Protein AF-A0A077ZR69-F1 (afdb_monomer_lite)

Sequence (258 aa):
MQIFVLSVIPMQIFVLSVNPMQVFVLSVILMQIFVLSVSPMQIFVFSVIPMQRFVLSVIPMQIFVLSVSPMQRLDIVIGALLGADEFGMSTAPLIALGCTMMRKCHLNTCPVGIATQDPVLRAKFEGKPEHVINYMFMLAEDVRVILSKLGLRSLSEAVGRTDLLYARPNFKSKKACLLEFEPILRYVSLQYPDVDIRASVIRQNFDLLKRLDYRVLKDADSLLSAKVDSMHLEYEITNTDRAFGATLSYHISKYAFF

Radius of gyration: 25.53 Å; chains: 1; bounding box: 70×57×59 Å

Structure (mmCIF, N/CA/C/O backbone):
data_AF-A0A077ZR69-F1
#
_entry.id   AF-A0A077ZR69-F1
#
loop_
_atom_site.group_PDB
_atom_site.id
_atom_site.type_symbol
_atom_site.label_atom_id
_atom_site.label_alt_id
_atom_site.label_comp_id
_atom_site.label_asym_id
_atom_site.label_entity_id
_atom_site.label_seq_id
_atom_site.pdbx_PDB_ins_code
_atom_site.Cartn_x
_atom_site.Cartn_y
_atom_site.Cartn_z
_atom_site.occupancy
_atom_site.B_iso_or_equiv
_atom_site.auth_seq_id
_atom_site.auth_comp_id
_atom_site.auth_asym_id
_atom_site.auth_atom_id
_atom_site.pdbx_PDB_model_num
ATOM 1 N N . MET A 1 1 ? 8.351 -7.402 -30.397 1.00 30.66 1 MET A N 1
ATOM 2 C CA . MET A 1 1 ? 8.490 -7.216 -28.938 1.00 30.66 1 MET A CA 1
ATOM 3 C C . MET A 1 1 ? 8.912 -5.779 -28.666 1.00 30.66 1 MET A C 1
ATOM 5 O O . MET A 1 1 ? 10.063 -5.446 -28.908 1.00 30.66 1 MET A O 1
ATOM 9 N N . GLN A 1 2 ? 7.986 -4.901 -28.266 1.00 26.84 2 GLN A N 1
ATOM 10 C CA . GLN A 1 2 ? 8.346 -3.558 -27.789 1.00 26.84 2 GLN A CA 1
ATOM 11 C C . GLN A 1 2 ? 8.495 -3.636 -26.273 1.00 26.84 2 GLN A C 1
ATOM 13 O O . GLN A 1 2 ? 7.503 -3.815 -25.575 1.00 26.84 2 GLN A O 1
ATOM 18 N N . ILE A 1 3 ? 9.736 -3.560 -25.790 1.00 29.78 3 ILE A N 1
ATOM 19 C CA . ILE A 1 3 ? 10.036 -3.590 -24.363 1.00 29.78 3 ILE A CA 1
ATOM 20 C C . ILE A 1 3 ? 10.060 -2.165 -23.806 1.00 29.78 3 ILE A C 1
ATOM 22 O O . ILE A 1 3 ? 10.598 -1.245 -24.430 1.00 29.78 3 ILE A O 1
ATOM 26 N N . PHE A 1 4 ? 9.443 -1.980 -22.641 1.00 31.19 4 PHE A N 1
ATOM 27 C CA . PHE A 1 4 ? 9.330 -0.683 -21.993 1.00 31.19 4 PHE A CA 1
ATOM 28 C C . PHE A 1 4 ? 10.587 -0.333 -21.200 1.00 31.19 4 PHE A C 1
ATOM 30 O O . PHE A 1 4 ? 11.202 -1.164 -20.539 1.00 31.19 4 PHE A O 1
ATOM 37 N N . VAL A 1 5 ? 10.969 0.938 -21.294 1.00 26.09 5 VAL A N 1
ATOM 38 C CA . VAL A 1 5 ? 12.193 1.487 -20.715 1.00 26.09 5 VAL A CA 1
ATOM 39 C C . VAL A 1 5 ? 11.866 2.147 -19.380 1.00 26.09 5 VAL A C 1
ATOM 41 O O . VAL A 1 5 ? 11.221 3.194 -19.354 1.00 26.09 5 VAL A O 1
ATOM 44 N N . LEU A 1 6 ? 12.367 1.577 -18.284 1.00 28.94 6 LEU A N 1
ATOM 45 C CA . LEU A 1 6 ? 12.340 2.217 -16.970 1.00 28.94 6 LEU A CA 1
ATOM 46 C C . LEU A 1 6 ? 13.365 3.369 -16.966 1.00 28.94 6 LEU A C 1
ATOM 48 O O . LEU A 1 6 ? 14.552 3.176 -17.240 1.00 28.94 6 LEU A O 1
ATOM 52 N N . SER A 1 7 ? 12.896 4.598 -16.746 1.00 28.98 7 SER A N 1
ATOM 53 C CA . SER A 1 7 ? 13.681 5.833 -16.853 1.00 28.98 7 SER A CA 1
ATOM 54 C C . SER A 1 7 ? 13.535 6.646 -15.569 1.00 28.98 7 SER A C 1
ATOM 56 O O . SER A 1 7 ? 12.546 7.351 -15.396 1.00 28.98 7 SER A O 1
ATOM 58 N N . VAL A 1 8 ? 14.540 6.591 -14.694 1.00 34.62 8 VAL A N 1
ATOM 59 C CA . VAL A 1 8 ? 14.602 7.414 -13.477 1.00 34.62 8 VAL A CA 1
ATOM 60 C C . VAL A 1 8 ? 15.270 8.758 -13.802 1.00 34.62 8 VAL A C 1
ATOM 62 O O . VAL A 1 8 ? 16.385 8.796 -14.327 1.00 34.62 8 VAL A O 1
ATOM 65 N N . ILE A 1 9 ? 14.589 9.870 -13.510 1.00 31.22 9 ILE A N 1
ATOM 66 C CA . ILE A 1 9 ? 15.121 11.240 -13.636 1.00 31.22 9 ILE A CA 1
ATOM 67 C C . ILE A 1 9 ? 15.987 11.540 -12.395 1.00 31.22 9 ILE A C 1
ATOM 69 O O . ILE A 1 9 ? 15.575 11.207 -11.284 1.00 31.22 9 ILE A O 1
ATOM 73 N N . PRO A 1 10 ? 17.184 12.145 -12.532 1.00 30.89 10 PRO A N 1
ATOM 74 C CA . PRO A 1 10 ? 18.097 12.312 -11.407 1.00 30.89 10 PRO A CA 1
ATOM 75 C C . PRO A 1 10 ? 17.611 13.410 -10.452 1.00 30.89 10 PRO A C 1
ATOM 77 O O . PRO A 1 10 ? 17.647 14.590 -10.794 1.00 30.89 10 PRO A O 1
ATOM 80 N N . MET A 1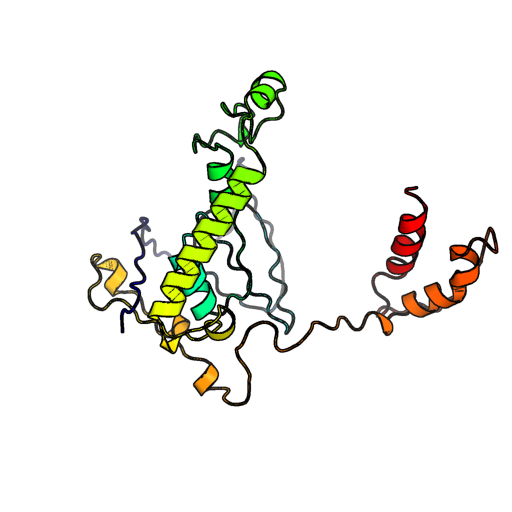 11 ? 17.230 13.030 -9.229 1.00 32.50 11 MET A N 1
ATOM 81 C CA . MET A 1 11 ? 17.202 13.951 -8.091 1.00 32.50 11 MET A CA 1
ATOM 82 C C . MET A 1 11 ? 18.535 13.849 -7.333 1.00 32.50 11 MET A C 1
ATOM 84 O O . MET A 1 11 ? 19.079 12.763 -7.135 1.00 32.50 11 MET A O 1
ATOM 88 N N . GLN A 1 12 ? 19.112 15.001 -6.996 1.00 26.92 12 GLN A N 1
ATOM 89 C CA . GLN A 1 12 ? 20.424 15.135 -6.363 1.00 26.92 12 GLN A CA 1
ATOM 90 C C . GLN A 1 12 ? 20.443 14.472 -4.977 1.00 26.92 12 GLN A C 1
ATOM 92 O O . GLN A 1 12 ? 19.621 14.801 -4.131 1.00 26.92 12 GLN A O 1
ATOM 97 N N . ILE A 1 13 ? 21.421 13.596 -4.723 1.00 27.64 13 ILE A N 1
ATOM 98 C CA . ILE A 1 13 ? 21.762 13.141 -3.369 1.00 27.64 13 ILE A CA 1
ATOM 99 C C . ILE A 1 13 ? 23.278 13.285 -3.186 1.00 27.64 13 ILE A C 1
ATOM 101 O O . ILE A 1 13 ? 24.067 12.813 -4.019 1.00 27.64 13 ILE A O 1
ATOM 105 N N . PHE A 1 14 ? 23.642 14.019 -2.132 1.00 26.23 14 PHE A N 1
ATOM 106 C CA . PHE A 1 14 ? 24.994 14.221 -1.617 1.00 26.23 14 PHE A CA 1
ATOM 107 C C . PHE A 1 14 ? 25.402 13.006 -0.778 1.00 26.23 14 PHE A C 1
ATOM 109 O O . PHE A 1 14 ? 24.620 12.516 0.032 1.00 26.23 14 PHE A O 1
ATOM 116 N N . VAL A 1 15 ? 26.629 12.526 -0.979 1.00 25.02 15 VAL A N 1
ATOM 117 C CA . VAL A 1 15 ? 27.235 11.467 -0.167 1.00 25.02 15 VAL A CA 1
ATOM 118 C C . VAL A 1 15 ? 27.850 12.131 1.060 1.00 25.02 15 VAL A C 1
ATOM 120 O O . VAL A 1 15 ? 28.775 12.927 0.919 1.00 25.02 15 VAL A O 1
ATOM 123 N N . LEU A 1 16 ? 27.344 11.811 2.248 1.00 25.38 16 LEU A N 1
ATOM 124 C CA . LEU A 1 16 ? 28.000 12.133 3.513 1.00 25.38 16 LEU A CA 1
ATOM 125 C C . LEU A 1 16 ? 28.259 10.830 4.268 1.00 25.38 16 LEU A C 1
ATOM 127 O O . LEU A 1 16 ? 27.339 10.104 4.630 1.00 25.38 16 LEU A O 1
ATOM 131 N N . SER A 1 17 ? 29.543 10.550 4.452 1.00 25.17 17 SER A N 1
ATOM 132 C CA . SER A 1 17 ? 30.100 9.512 5.312 1.00 25.17 17 SER A CA 1
ATOM 133 C C . SER A 1 17 ? 30.553 10.193 6.595 1.00 25.17 17 SER A C 1
ATOM 135 O O . SER A 1 17 ? 31.422 11.047 6.466 1.00 25.17 17 SER A O 1
ATOM 137 N N . VAL A 1 18 ? 30.017 9.840 7.776 1.00 29.33 18 VAL A N 1
ATOM 138 C CA . VAL A 1 18 ? 30.779 9.849 9.047 1.00 29.33 18 VAL A CA 1
ATOM 139 C C . VAL A 1 18 ? 30.113 8.964 10.128 1.00 29.33 18 VAL A C 1
ATOM 141 O O . VAL A 1 18 ? 28.895 8.847 10.200 1.00 29.33 18 VAL A O 1
ATOM 144 N N . ASN A 1 19 ? 30.993 8.371 10.939 1.00 26.55 19 ASN A N 1
ATOM 145 C CA . ASN A 1 19 ? 30.926 7.377 12.025 1.00 26.55 19 ASN A CA 1
ATOM 146 C C . ASN A 1 19 ? 30.071 7.698 13.288 1.00 26.55 19 ASN A C 1
ATOM 148 O O . ASN A 1 19 ? 29.538 8.799 13.403 1.00 26.55 19 ASN A O 1
ATOM 152 N N . PRO A 1 20 ? 29.899 6.727 14.226 1.00 27.95 20 PRO A N 1
ATOM 153 C CA . PRO A 1 20 ? 28.691 6.588 15.038 1.00 27.95 20 PRO A CA 1
ATOM 154 C C . PRO A 1 20 ? 28.738 7.278 16.413 1.00 27.95 20 PRO A C 1
ATOM 156 O O . PRO A 1 20 ? 29.798 7.492 16.989 1.00 27.95 20 PRO A O 1
ATOM 159 N N . MET A 1 21 ? 27.528 7.460 16.960 1.00 25.38 21 MET A N 1
ATOM 160 C CA . MET A 1 21 ? 27.161 7.802 18.344 1.00 25.38 21 MET A CA 1
ATOM 161 C C . MET A 1 21 ? 27.345 9.253 18.808 1.00 25.38 21 MET A C 1
ATOM 163 O O . MET A 1 21 ? 28.444 9.660 19.157 1.00 25.38 21 MET A O 1
ATOM 167 N N . GLN A 1 22 ? 26.217 9.966 18.962 1.00 27.34 22 GLN A N 1
ATOM 168 C CA . GLN A 1 22 ? 25.853 10.777 20.142 1.00 27.34 22 GLN A CA 1
ATOM 169 C C . GLN A 1 22 ? 24.445 11.385 19.955 1.00 27.34 22 GLN A C 1
ATOM 171 O O . GLN A 1 22 ? 24.101 11.846 18.871 1.00 27.34 22 GLN A O 1
ATOM 176 N N . VAL A 1 23 ? 23.618 11.363 21.008 1.00 24.14 23 VAL A N 1
ATOM 177 C CA . VAL A 1 23 ? 22.261 11.942 21.043 1.00 24.14 23 VAL A CA 1
ATOM 178 C C . VAL A 1 23 ? 22.288 13.202 21.906 1.00 24.14 23 VAL A C 1
ATOM 180 O O . VAL A 1 23 ? 22.697 13.141 23.061 1.00 24.14 23 VAL A O 1
ATOM 183 N N . PHE A 1 24 ? 21.792 14.313 21.359 1.00 24.94 24 PHE A N 1
ATOM 184 C CA . PHE A 1 24 ? 21.434 15.526 22.095 1.00 24.94 24 PHE A CA 1
ATOM 185 C C . PHE A 1 24 ? 19.972 15.882 21.798 1.00 24.94 24 PHE A C 1
ATOM 187 O O . PHE A 1 24 ? 19.530 15.815 20.651 1.00 24.94 24 PHE A O 1
ATOM 194 N N . VAL A 1 25 ? 19.225 16.258 22.837 1.00 24.83 25 VAL A N 1
ATOM 195 C CA . VAL A 1 25 ? 17.850 16.769 22.751 1.00 24.83 25 VAL A CA 1
ATOM 196 C C . VAL A 1 25 ? 17.914 18.293 22.713 1.00 24.83 25 VAL A C 1
ATOM 198 O O . VAL A 1 25 ? 18.412 18.904 23.655 1.00 24.83 25 VAL A O 1
ATOM 201 N N . LEU A 1 26 ? 17.390 18.909 21.650 1.00 23.70 26 LEU A N 1
ATOM 202 C CA . LEU A 1 26 ? 17.109 20.343 21.616 1.00 23.70 26 LEU A CA 1
ATOM 203 C C . LEU A 1 26 ? 15.846 20.609 20.787 1.00 23.70 26 LEU A C 1
ATOM 205 O O . LEU A 1 26 ? 15.726 20.173 19.644 1.00 23.70 26 LEU A O 1
ATOM 209 N N . SER A 1 27 ? 14.893 21.312 21.390 1.00 25.08 27 SER A N 1
ATOM 210 C CA . SER A 1 27 ? 13.618 21.709 20.799 1.00 25.08 27 SER A CA 1
ATOM 211 C C . SER A 1 27 ? 13.790 22.890 19.845 1.00 25.08 27 SER A C 1
ATOM 213 O O . SER A 1 27 ? 14.102 23.993 20.292 1.00 25.08 27 SER A O 1
ATOM 215 N N . VAL A 1 28 ? 13.509 22.683 18.557 1.00 27.34 28 VAL A N 1
ATOM 216 C CA . VAL A 1 28 ? 13.194 23.741 17.586 1.00 27.34 28 VAL A CA 1
ATOM 217 C C . VAL A 1 28 ? 12.138 23.180 16.627 1.00 27.34 28 VAL A C 1
ATOM 219 O O . VAL A 1 28 ? 12.163 22.005 16.279 1.00 27.34 28 VAL A O 1
ATOM 222 N N . ILE A 1 29 ? 11.158 24.004 16.275 1.00 32.00 29 ILE A N 1
ATOM 223 C CA . ILE A 1 29 ? 10.003 23.679 15.427 1.00 32.00 29 ILE A CA 1
ATOM 224 C C . ILE A 1 29 ? 10.467 23.118 14.060 1.00 32.00 29 ILE A C 1
ATOM 226 O O . ILE A 1 29 ? 11.435 23.624 13.501 1.00 32.00 29 ILE A O 1
ATOM 230 N N . LEU A 1 30 ? 9.723 22.131 13.523 1.00 27.36 30 LEU A N 1
ATOM 231 C CA . LEU A 1 30 ? 10.047 21.192 12.419 1.00 27.36 30 LEU A CA 1
ATOM 232 C C . LEU A 1 30 ? 11.004 20.057 12.851 1.00 27.36 30 LEU A C 1
ATOM 234 O O . LEU A 1 30 ? 12.171 20.296 13.108 1.00 27.36 30 LEU A O 1
ATOM 238 N N . MET A 1 31 ? 10.499 18.811 12.838 1.00 29.09 31 MET A N 1
ATOM 239 C CA . MET A 1 31 ? 11.026 17.573 13.467 1.00 29.09 31 MET A CA 1
ATOM 240 C C . MET A 1 31 ? 10.679 17.374 14.951 1.00 29.09 31 MET A C 1
ATOM 242 O O . MET A 1 31 ? 10.964 18.221 15.786 1.00 29.09 31 MET A O 1
ATOM 246 N N . GLN A 1 32 ? 10.176 16.179 15.289 1.00 27.66 32 GLN A N 1
ATOM 247 C CA . GLN A 1 32 ? 10.361 15.560 16.608 1.00 27.66 32 GLN A CA 1
ATOM 248 C C . GLN A 1 32 ? 10.576 14.041 16.466 1.00 27.66 32 GLN A C 1
ATOM 250 O O . GLN A 1 32 ? 9.878 13.369 15.707 1.00 27.66 32 GLN A O 1
ATOM 255 N N . ILE A 1 33 ? 11.561 13.545 17.218 1.00 26.64 33 ILE A N 1
ATOM 256 C CA . ILE A 1 33 ? 11.954 12.148 17.465 1.00 26.64 33 ILE A CA 1
ATOM 257 C C . ILE A 1 33 ? 11.461 11.771 18.876 1.00 26.64 33 ILE A C 1
ATOM 259 O O . ILE A 1 33 ? 11.498 12.625 19.759 1.00 26.64 33 ILE A O 1
ATOM 263 N N . PHE A 1 34 ? 11.100 10.503 19.119 1.00 27.73 34 PHE A N 1
ATOM 264 C CA . PHE A 1 34 ? 11.095 9.886 20.460 1.00 27.73 34 PHE A CA 1
ATOM 265 C C . PHE A 1 34 ? 11.740 8.485 20.421 1.00 27.73 34 PHE A C 1
ATOM 267 O O . PHE A 1 34 ? 11.751 7.829 19.381 1.00 27.73 34 PHE A O 1
ATOM 274 N N . VAL A 1 35 ? 12.325 8.075 21.555 1.00 26.77 35 VAL A N 1
ATOM 275 C CA . VAL A 1 35 ? 13.262 6.948 21.759 1.00 26.77 35 VAL A CA 1
ATOM 276 C C . VAL A 1 35 ? 12.608 5.819 22.588 1.00 26.77 35 VAL A C 1
ATOM 278 O O . VAL A 1 35 ? 11.728 6.109 23.392 1.00 26.77 35 VAL A O 1
ATOM 281 N N . LEU A 1 36 ? 13.159 4.595 22.453 1.00 24.92 36 LEU A N 1
ATOM 282 C CA . LEU A 1 36 ? 13.008 3.342 23.246 1.00 24.92 36 LEU A CA 1
ATOM 283 C C . LEU A 1 36 ? 11.778 2.454 22.925 1.00 24.92 36 LEU A C 1
ATOM 285 O O . LEU A 1 36 ? 10.678 2.965 22.816 1.00 24.92 36 LEU A O 1
ATOM 289 N N . SER A 1 37 ? 11.838 1.112 22.824 1.00 24.44 37 SER A N 1
ATOM 290 C CA . SER A 1 37 ? 12.927 0.111 22.843 1.00 24.44 37 SER A CA 1
ATOM 291 C C . SER A 1 37 ? 12.408 -1.304 22.455 1.00 24.44 37 SER A C 1
ATOM 293 O O . SER A 1 37 ? 11.293 -1.644 22.828 1.00 24.44 37 SER A O 1
ATOM 295 N N . VAL A 1 38 ? 13.292 -2.125 21.850 1.00 26.16 38 VAL A N 1
ATOM 296 C CA . VAL A 1 38 ? 13.375 -3.622 21.777 1.00 26.16 38 VAL A CA 1
ATOM 297 C C . VAL A 1 38 ? 12.510 -4.447 20.769 1.00 26.16 38 VAL A C 1
ATOM 299 O O . VAL A 1 38 ? 11.365 -4.766 21.052 1.00 26.16 38 VAL A O 1
ATOM 302 N N . SER A 1 39 ? 13.184 -4.858 19.662 1.00 27.02 39 SER A N 1
ATOM 303 C CA . SER A 1 39 ? 13.129 -6.081 18.785 1.00 27.02 39 SER A CA 1
ATOM 304 C C . SER A 1 39 ? 11.832 -6.564 18.071 1.00 27.02 39 SER A C 1
ATOM 306 O O . SER A 1 39 ? 10.730 -6.299 18.525 1.00 27.02 39 SER A O 1
ATOM 308 N N . PRO A 1 40 ? 11.916 -7.407 17.005 1.00 27.78 40 PRO A N 1
ATOM 309 C CA . PRO A 1 40 ? 12.740 -7.359 15.788 1.00 27.78 40 PRO A CA 1
ATOM 310 C C . PRO A 1 40 ? 11.868 -7.441 14.499 1.00 27.78 40 PRO A C 1
ATOM 312 O O . PRO A 1 40 ? 11.210 -8.443 14.249 1.00 27.78 40 PRO A O 1
ATOM 315 N N . MET A 1 41 ? 11.906 -6.436 13.620 1.00 27.80 41 MET A N 1
ATOM 316 C CA . MET A 1 41 ? 11.520 -6.582 12.202 1.00 27.80 41 MET A CA 1
ATOM 317 C C . MET A 1 41 ? 12.238 -5.497 11.398 1.00 27.80 41 MET A C 1
ATOM 319 O O . MET A 1 41 ? 11.898 -4.319 11.483 1.00 27.80 41 MET A O 1
ATOM 323 N N . GLN A 1 42 ? 13.276 -5.876 10.652 1.00 25.28 42 GLN A N 1
ATOM 324 C CA . GLN A 1 42 ? 13.916 -4.980 9.690 1.00 25.28 42 GLN A CA 1
ATOM 325 C C . GLN A 1 42 ? 13.048 -4.914 8.427 1.00 25.28 42 GLN A C 1
ATOM 327 O O . GLN A 1 42 ? 12.810 -5.931 7.781 1.00 25.28 42 GLN A O 1
ATOM 332 N N . ILE A 1 43 ? 12.580 -3.713 8.085 1.00 27.55 43 ILE A N 1
ATOM 333 C CA . ILE A 1 43 ? 11.883 -3.389 6.836 1.00 27.55 43 ILE A CA 1
ATOM 334 C C . ILE A 1 43 ? 12.798 -2.436 6.062 1.00 27.55 43 ILE A C 1
ATOM 336 O O . ILE A 1 43 ? 13.166 -1.376 6.569 1.00 27.55 43 ILE A O 1
ATOM 340 N N . PHE A 1 44 ? 13.189 -2.825 4.849 1.00 25.53 44 PHE A N 1
ATOM 341 C CA . PHE A 1 44 ? 14.008 -2.004 3.957 1.00 25.53 44 PHE A CA 1
ATOM 342 C C . PHE A 1 44 ? 13.132 -0.970 3.230 1.00 25.53 44 PHE A C 1
ATOM 344 O O . PHE A 1 44 ? 12.118 -1.314 2.628 1.00 25.53 44 PHE A O 1
ATOM 351 N N . VAL A 1 45 ? 13.527 0.306 3.295 1.00 30.69 45 VAL A N 1
ATOM 352 C CA . VAL A 1 45 ? 12.857 1.459 2.666 1.00 30.69 45 VAL A CA 1
ATOM 353 C C . VAL A 1 45 ? 13.624 1.857 1.402 1.00 30.69 45 VAL A C 1
ATOM 355 O O . VAL A 1 45 ? 14.815 2.146 1.488 1.00 30.69 45 VAL A O 1
ATOM 358 N N . PHE A 1 46 ? 12.948 1.955 0.252 1.00 25.06 46 PHE A N 1
ATOM 359 C CA . PHE A 1 46 ? 13.446 2.684 -0.924 1.00 25.06 46 PHE A CA 1
ATOM 360 C C . PHE A 1 46 ? 12.616 3.973 -1.134 1.00 25.06 46 PHE A C 1
ATOM 362 O O . PHE A 1 46 ? 11.393 3.966 -1.059 1.00 25.06 46 PHE A O 1
ATOM 369 N N . SER A 1 47 ? 13.331 5.091 -1.306 1.00 29.84 47 SER A N 1
ATOM 370 C CA . SER A 1 47 ? 12.963 6.527 -1.199 1.00 29.84 47 SER A CA 1
ATOM 371 C C . SER A 1 47 ? 12.039 7.090 -2.317 1.00 29.84 47 SER A C 1
ATOM 373 O O . SER A 1 47 ? 11.948 6.440 -3.348 1.00 29.84 47 SER A O 1
ATOM 375 N N . VAL A 1 48 ? 11.406 8.290 -2.324 1.00 29.72 48 VAL A N 1
ATOM 376 C CA . VAL A 1 48 ? 11.556 9.609 -1.642 1.00 29.72 48 VAL A CA 1
ATOM 377 C C . VAL A 1 48 ? 10.231 10.447 -1.789 1.00 29.72 48 VAL A C 1
ATOM 379 O O . VAL A 1 48 ? 9.632 10.393 -2.859 1.00 29.72 48 VAL A O 1
ATOM 382 N N . ILE A 1 49 ? 9.903 11.331 -0.812 1.00 35.69 49 ILE A N 1
ATOM 383 C CA . ILE A 1 49 ? 9.054 12.584 -0.825 1.00 35.69 49 ILE A CA 1
ATOM 384 C C . ILE A 1 49 ? 7.652 12.553 -0.138 1.00 35.69 49 ILE A C 1
ATOM 386 O O . ILE A 1 49 ? 6.925 11.575 -0.268 1.00 35.69 49 ILE A O 1
ATOM 390 N N . PRO A 1 50 ? 7.268 13.614 0.634 1.00 30.17 50 PRO A N 1
ATOM 391 C CA . PRO A 1 50 ? 6.365 13.521 1.779 1.00 30.17 50 PRO A CA 1
ATOM 392 C C . PRO A 1 50 ? 4.953 14.071 1.516 1.00 30.17 50 PRO A C 1
ATOM 394 O O . PRO A 1 50 ? 4.785 15.233 1.167 1.00 30.17 50 PRO A O 1
ATOM 397 N N . MET A 1 51 ? 3.932 13.262 1.776 1.00 32.16 51 MET A N 1
ATOM 398 C CA . MET A 1 51 ? 2.676 13.622 2.452 1.00 32.16 51 MET A CA 1
ATOM 399 C C . MET A 1 51 ? 1.768 12.393 2.379 1.00 32.16 51 MET A C 1
ATOM 401 O O . MET A 1 51 ? 1.480 11.914 1.293 1.00 32.16 51 MET A O 1
ATOM 405 N N . GLN A 1 52 ? 1.281 11.967 3.545 1.00 28.64 52 GLN A N 1
ATOM 406 C CA . GLN A 1 52 ? 0.336 10.870 3.805 1.00 28.64 52 GLN A CA 1
ATOM 407 C C . GLN A 1 52 ? 0.960 9.513 4.166 1.00 28.64 52 GLN A C 1
ATOM 409 O O . GLN A 1 52 ? 1.689 8.877 3.414 1.00 28.64 52 GLN A O 1
ATOM 414 N N . ARG A 1 53 ? 0.638 9.111 5.402 1.00 25.47 53 ARG A N 1
ATOM 415 C CA . ARG A 1 53 ? 0.878 7.804 6.009 1.00 25.47 53 ARG A CA 1
ATOM 416 C C . ARG A 1 53 ? -0.123 6.823 5.399 1.00 25.47 53 ARG A C 1
ATOM 418 O O . ARG A 1 53 ? -1.319 7.077 5.504 1.00 25.47 53 ARG A O 1
ATOM 425 N N . PHE A 1 54 ? 0.337 5.705 4.851 1.00 27.89 54 PHE A N 1
ATOM 426 C CA . PHE A 1 54 ? -0.518 4.536 4.646 1.00 27.89 54 PHE A CA 1
ATOM 427 C C . PHE A 1 54 ? 0.074 3.338 5.381 1.00 27.89 54 PHE A C 1
ATOM 429 O O . PHE A 1 54 ? 1.289 3.147 5.429 1.00 27.89 54 PHE A O 1
ATOM 436 N N . VAL A 1 55 ? -0.817 2.598 6.035 1.00 28.11 55 VAL A N 1
ATOM 437 C CA . VAL A 1 55 ? -0.522 1.447 6.883 1.00 28.11 55 VAL A CA 1
ATOM 438 C C . VAL A 1 55 ? -0.125 0.277 5.985 1.00 28.11 55 VAL A C 1
ATOM 440 O O . VAL A 1 55 ? -0.967 -0.299 5.307 1.00 28.11 55 VAL A O 1
ATOM 443 N N . LEU A 1 56 ? 1.157 -0.083 5.999 1.00 27.20 56 LEU A N 1
ATOM 444 C CA . LEU A 1 56 ? 1.620 -1.398 5.563 1.00 27.20 56 LEU A CA 1
ATOM 445 C C . LEU A 1 56 ? 1.323 -2.385 6.697 1.00 27.20 56 LEU A C 1
ATOM 447 O O . LEU A 1 56 ? 2.080 -2.479 7.661 1.00 27.20 56 LEU A O 1
ATOM 451 N N . SER A 1 57 ? 0.205 -3.105 6.609 1.00 26.92 57 SER A N 1
ATOM 452 C CA . SER A 1 57 ? 0.020 -4.326 7.393 1.00 26.92 57 SER A CA 1
ATOM 453 C C . SER A 1 57 ? 0.575 -5.494 6.584 1.00 26.92 57 SER A C 1
ATOM 455 O O . SER A 1 57 ? -0.054 -5.939 5.625 1.00 26.92 57 SER A O 1
ATOM 457 N N . VAL A 1 58 ? 1.749 -5.997 6.966 1.00 28.94 58 VAL A N 1
ATOM 458 C CA . VAL A 1 58 ? 2.283 -7.266 6.454 1.00 28.94 58 VAL A CA 1
ATOM 459 C C . VAL A 1 58 ? 1.519 -8.397 7.145 1.00 28.94 58 VAL A C 1
ATOM 461 O O . VAL A 1 58 ? 1.962 -8.983 8.126 1.00 28.94 58 VAL A O 1
ATOM 464 N N . ILE A 1 59 ? 0.298 -8.633 6.679 1.00 27.66 59 ILE A N 1
ATOM 465 C CA . ILE A 1 59 ? -0.447 -9.874 6.908 1.00 27.66 59 ILE A CA 1
ATOM 466 C C . ILE A 1 59 ? -0.144 -10.761 5.681 1.00 27.66 59 ILE A C 1
ATOM 468 O O . ILE A 1 59 ? 0.146 -10.195 4.626 1.00 27.66 59 ILE A O 1
ATOM 472 N N . PRO A 1 60 ? -0.179 -12.108 5.753 1.00 27.94 60 PRO A N 1
ATOM 473 C CA . PRO A 1 60 ? 0.149 -13.015 4.634 1.00 27.94 60 PRO A CA 1
ATOM 474 C C . PRO A 1 60 ? -0.760 -12.927 3.385 1.00 27.94 60 PRO A C 1
ATOM 476 O O . PRO A 1 60 ? -0.919 -13.902 2.662 1.00 27.94 60 PRO A O 1
ATOM 479 N N . MET A 1 61 ? -1.397 -11.788 3.134 1.00 39.75 61 MET A N 1
ATOM 480 C CA . MET A 1 61 ? -2.343 -11.534 2.057 1.00 39.75 61 MET A CA 1
ATOM 481 C C . MET A 1 61 ? -2.029 -10.150 1.485 1.00 39.75 61 MET A C 1
ATOM 483 O O . MET A 1 61 ? -2.428 -9.133 2.051 1.00 39.75 61 MET A O 1
ATOM 487 N N . GLN A 1 62 ? -1.231 -10.108 0.421 1.00 41.66 62 GLN A N 1
ATOM 488 C CA . GLN A 1 62 ? -0.750 -8.863 -0.172 1.00 41.66 62 GLN A CA 1
ATOM 489 C C . GLN A 1 62 ? -1.806 -8.285 -1.118 1.00 41.66 62 GLN A C 1
ATOM 491 O O . GLN A 1 62 ? -2.014 -8.816 -2.201 1.00 41.66 62 GLN A O 1
ATOM 496 N N . ILE A 1 63 ? -2.442 -7.189 -0.699 1.00 43.81 63 ILE A N 1
ATOM 497 C CA . ILE A 1 63 ? -2.945 -6.178 -1.633 1.00 43.81 63 ILE A CA 1
ATOM 498 C C . ILE A 1 63 ? -1.757 -5.258 -1.882 1.00 43.81 63 ILE A C 1
ATOM 500 O O . ILE A 1 63 ? -1.247 -4.619 -0.955 1.00 43.81 63 ILE A O 1
ATOM 504 N N . PHE A 1 64 ? -1.278 -5.218 -3.113 1.00 49.91 64 PHE A N 1
ATOM 505 C CA . PHE A 1 64 ? -0.199 -4.335 -3.504 1.00 49.91 64 PHE A CA 1
ATOM 506 C C . PHE A 1 64 ? -0.811 -3.097 -4.140 1.00 49.91 64 PHE A C 1
ATOM 508 O O . PHE A 1 64 ? -0.991 -3.011 -5.354 1.00 49.91 64 PHE A O 1
ATOM 515 N N . VAL A 1 65 ? -1.108 -2.110 -3.297 1.00 48.34 65 VAL A N 1
ATOM 516 C CA . VAL A 1 65 ? -1.533 -0.796 -3.774 1.00 48.34 65 VAL A CA 1
ATOM 517 C C . VAL A 1 65 ? -0.301 -0.019 -4.219 1.00 48.34 65 VAL A C 1
ATOM 519 O O . VAL A 1 65 ? 0.478 0.462 -3.389 1.00 48.34 65 VAL A O 1
ATOM 522 N N . LEU A 1 66 ? -0.134 0.162 -5.528 1.00 54.22 66 LEU A N 1
ATOM 523 C CA . LEU A 1 66 ? 0.827 1.131 -6.033 1.00 54.22 66 LEU A CA 1
ATOM 524 C C . LEU A 1 66 ? 0.202 2.529 -5.965 1.00 54.22 66 LEU A C 1
ATOM 526 O O . LEU A 1 66 ? -0.717 2.855 -6.715 1.00 54.22 66 LEU A O 1
ATOM 530 N N . SER A 1 67 ? 0.719 3.364 -5.062 1.00 47.41 67 SER A N 1
ATOM 531 C CA . SER A 1 67 ? 0.398 4.791 -4.988 1.00 47.41 67 SER A CA 1
ATOM 532 C C . SER A 1 67 ? 1.574 5.595 -5.531 1.00 47.41 67 SER A C 1
ATOM 534 O O . SER A 1 67 ? 2.521 5.908 -4.809 1.00 47.41 67 SER A O 1
ATOM 536 N N . VAL A 1 68 ? 1.538 5.910 -6.826 1.00 47.53 68 VAL A N 1
ATOM 537 C CA . VAL A 1 68 ? 2.491 6.836 -7.451 1.00 47.53 68 VAL A CA 1
ATOM 538 C C . VAL A 1 68 ? 1.714 8.063 -7.907 1.00 47.53 68 VAL A C 1
ATOM 540 O O . VAL A 1 68 ? 0.630 7.968 -8.474 1.00 47.53 68 VAL A O 1
ATOM 543 N N . SER A 1 69 ? 2.230 9.255 -7.624 1.00 53.62 69 SER A N 1
ATOM 544 C CA . SER A 1 69 ? 1.620 10.506 -8.070 1.00 53.62 69 SER A CA 1
ATOM 545 C C . SER A 1 69 ? 2.647 11.355 -8.820 1.00 53.62 69 SER A C 1
ATOM 547 O O . SER A 1 69 ? 3.672 11.698 -8.231 1.00 53.62 69 SER A O 1
ATOM 549 N N . PRO A 1 70 ? 2.382 11.743 -10.083 1.00 54.38 70 PRO A N 1
ATOM 550 C CA . PRO A 1 70 ? 1.246 11.349 -10.925 1.00 54.38 70 PRO A CA 1
ATOM 551 C C . PRO A 1 70 ? 1.506 10.001 -11.618 1.00 54.38 70 PRO A C 1
ATOM 553 O O . PRO A 1 70 ? 2.440 9.899 -12.406 1.00 54.38 70 PRO A O 1
ATOM 556 N N . MET A 1 71 ? 0.672 8.988 -11.358 1.00 59.06 71 MET A N 1
ATOM 557 C CA . MET A 1 71 ? 0.750 7.716 -12.077 1.00 59.06 71 MET A CA 1
ATOM 558 C C . MET A 1 71 ? 0.385 7.924 -13.547 1.00 59.06 71 MET A C 1
ATOM 560 O O . MET A 1 71 ? -0.710 8.385 -13.874 1.00 59.06 71 MET A O 1
ATOM 564 N N . GLN A 1 72 ? 1.314 7.611 -14.438 1.00 72.56 72 GLN A N 1
ATOM 565 C CA . GLN A 1 72 ? 1.089 7.572 -15.875 1.00 72.56 72 GLN A CA 1
ATOM 566 C C . GLN A 1 72 ? 0.691 6.157 -16.311 1.00 72.56 72 GLN A C 1
ATOM 568 O O . GLN A 1 72 ? 0.875 5.182 -15.585 1.00 72.56 72 GLN A O 1
ATOM 573 N N . ARG A 1 73 ? 0.199 6.021 -17.548 1.00 83.44 73 ARG A N 1
ATOM 574 C CA . ARG A 1 73 ? -0.144 4.724 -18.167 1.00 83.44 73 ARG A CA 1
ATOM 575 C C . ARG A 1 73 ? 0.938 3.650 -18.017 1.00 83.44 73 ARG A C 1
ATOM 577 O O . ARG A 1 73 ? 0.629 2.485 -17.800 1.00 83.44 73 ARG A O 1
ATOM 584 N N . LEU A 1 74 ? 2.206 4.050 -18.134 1.00 86.81 74 LEU A N 1
ATOM 585 C CA . LEU A 1 74 ? 3.340 3.139 -18.030 1.00 86.81 74 LEU A CA 1
ATOM 586 C C . LEU A 1 74 ? 3.572 2.708 -16.581 1.00 86.81 74 LEU A C 1
ATOM 588 O O . LEU A 1 74 ? 3.869 1.546 -16.343 1.00 86.81 74 LEU A O 1
ATOM 592 N N . ASP A 1 75 ? 3.392 3.618 -15.629 1.00 85.94 75 ASP A N 1
ATOM 593 C CA . ASP A 1 75 ? 3.601 3.342 -14.210 1.00 85.94 75 ASP A CA 1
ATOM 594 C C . ASP A 1 75 ? 2.612 2.287 -13.700 1.00 85.94 75 ASP A C 1
ATOM 596 O O . ASP A 1 75 ? 2.999 1.428 -12.916 1.00 85.94 75 ASP A O 1
ATOM 600 N N . ILE A 1 76 ? 1.371 2.289 -14.207 1.00 87.56 76 ILE A N 1
ATOM 601 C CA . ILE A 1 76 ? 0.377 1.243 -13.913 1.00 87.56 76 ILE A CA 1
ATOM 602 C C . ILE A 1 76 ? 0.877 -0.118 -14.396 1.00 87.56 76 ILE A C 1
ATOM 604 O O . ILE A 1 76 ? 0.870 -1.088 -13.647 1.00 87.56 76 ILE A O 1
ATOM 608 N N . VAL A 1 77 ? 1.338 -0.202 -15.645 1.00 91.12 77 VAL A N 1
ATOM 609 C CA . VAL A 1 77 ? 1.785 -1.481 -16.210 1.00 91.12 77 VAL A CA 1
ATOM 610 C C . VAL A 1 77 ? 3.054 -1.965 -15.523 1.00 91.12 77 VAL A C 1
ATOM 612 O O . VAL A 1 77 ? 3.129 -3.130 -15.161 1.00 91.12 77 VAL A O 1
ATOM 615 N N . ILE A 1 78 ? 4.033 -1.091 -15.289 1.00 89.69 78 ILE A N 1
ATOM 616 C CA . ILE A 1 78 ? 5.249 -1.454 -14.550 1.00 89.69 78 ILE A CA 1
ATOM 617 C C . ILE A 1 78 ? 4.893 -1.883 -13.125 1.00 89.69 78 ILE A C 1
ATOM 619 O O . ILE A 1 78 ? 5.408 -2.892 -12.658 1.00 89.69 78 ILE A O 1
ATOM 623 N N . GLY A 1 79 ? 3.980 -1.171 -12.463 1.00 88.94 79 GLY A N 1
ATOM 624 C CA . GLY A 1 79 ? 3.445 -1.557 -11.165 1.00 88.94 79 GLY A CA 1
ATOM 625 C C . GLY A 1 79 ? 2.854 -2.957 -11.173 1.00 88.94 79 GLY A C 1
ATOM 626 O O . GLY A 1 79 ? 3.232 -3.769 -10.334 1.00 88.94 79 GLY A O 1
ATOM 627 N N . ALA A 1 80 ? 2.005 -3.263 -12.158 1.00 89.00 80 ALA A N 1
ATOM 628 C CA . ALA A 1 80 ? 1.443 -4.597 -12.334 1.00 89.00 80 ALA A CA 1
ATOM 629 C C . ALA A 1 80 ? 2.547 -5.644 -12.495 1.00 89.00 80 ALA A C 1
ATOM 631 O O . ALA A 1 80 ? 2.607 -6.599 -11.728 1.00 89.00 80 ALA A O 1
ATOM 632 N N . LEU A 1 81 ? 3.491 -5.425 -13.411 1.00 90.12 81 LEU A N 1
ATOM 633 C CA . LEU A 1 81 ? 4.606 -6.345 -13.650 1.00 90.12 81 LEU A CA 1
ATOM 634 C C . LEU A 1 81 ? 5.459 -6.585 -12.390 1.00 90.12 81 LEU A C 1
ATOM 636 O O . LEU A 1 81 ? 5.973 -7.685 -12.215 1.00 90.12 81 LEU A O 1
ATOM 640 N N . LEU A 1 82 ? 5.566 -5.597 -11.494 1.00 88.06 82 LEU A N 1
ATOM 641 C CA . LEU A 1 82 ? 6.246 -5.707 -10.195 1.00 88.06 82 LEU A CA 1
ATOM 642 C C . LEU A 1 82 ? 5.395 -6.353 -9.082 1.00 88.06 82 LEU A C 1
ATOM 644 O O . LEU A 1 82 ? 5.923 -6.607 -8.002 1.00 88.06 82 LEU A O 1
ATOM 648 N N . GLY A 1 83 ? 4.113 -6.629 -9.328 1.00 85.50 83 GLY A N 1
ATOM 649 C CA . GLY A 1 83 ? 3.213 -7.329 -8.404 1.00 85.50 83 GLY A CA 1
ATOM 650 C C . GLY A 1 83 ? 2.009 -6.520 -7.914 1.00 85.50 83 GLY A C 1
ATOM 651 O O . GLY A 1 83 ? 1.213 -7.059 -7.154 1.00 85.50 83 GLY A O 1
ATOM 652 N N . ALA A 1 84 ? 1.842 -5.261 -8.334 1.00 84.75 84 ALA A N 1
ATOM 653 C CA . ALA A 1 84 ? 0.684 -4.451 -7.953 1.00 84.75 84 ALA A CA 1
ATOM 654 C C . ALA A 1 84 ? -0.617 -4.949 -8.595 1.00 84.75 84 ALA A C 1
ATOM 656 O O . ALA A 1 84 ? -0.703 -5.095 -9.814 1.00 84.75 84 ALA A O 1
ATOM 657 N N . ASP A 1 85 ? -1.644 -5.166 -7.784 1.00 83.69 85 ASP A N 1
ATOM 658 C CA . ASP A 1 85 ? -2.992 -5.528 -8.224 1.00 83.69 85 ASP A CA 1
ATOM 659 C C . ASP A 1 85 ? -3.977 -4.353 -8.137 1.00 83.69 85 ASP A C 1
ATOM 661 O O . ASP A 1 85 ? -4.973 -4.330 -8.864 1.00 83.69 85 ASP A O 1
ATOM 665 N N . GLU A 1 86 ? -3.658 -3.332 -7.337 1.00 83.44 86 GLU A N 1
ATOM 666 C CA . GLU A 1 86 ? -4.441 -2.107 -7.198 1.00 83.44 86 GLU A CA 1
ATOM 667 C C . GLU A 1 86 ? -3.597 -0.837 -7.388 1.00 83.44 86 GLU A C 1
ATOM 669 O O . GLU A 1 86 ? -2.405 -0.769 -7.079 1.00 83.44 86 GLU A O 1
ATOM 674 N N . PHE A 1 87 ? -4.241 0.215 -7.898 1.00 83.19 87 PHE A N 1
ATOM 675 C CA . PHE A 1 87 ? -3.578 1.425 -8.381 1.00 83.19 87 PHE A CA 1
ATOM 676 C C . PHE A 1 87 ? -4.235 2.674 -7.794 1.00 83.19 87 PHE A C 1
ATOM 678 O O . PHE A 1 87 ? -5.301 3.105 -8.235 1.00 83.19 87 PHE A O 1
ATOM 685 N N . GLY A 1 88 ? -3.582 3.274 -6.799 1.00 82.75 88 GLY A N 1
ATOM 686 C CA . GLY A 1 88 ? -4.042 4.490 -6.135 1.00 82.75 88 GLY A CA 1
ATOM 687 C C . GLY A 1 88 ? -3.524 5.750 -6.827 1.00 82.75 88 GLY A C 1
ATOM 688 O O . GLY A 1 88 ? -2.324 5.904 -7.045 1.00 82.75 88 GLY A O 1
ATOM 689 N N . MET A 1 89 ? -4.417 6.691 -7.143 1.00 80.69 89 MET A N 1
ATOM 690 C CA . MET A 1 89 ? -4.056 7.983 -7.737 1.00 80.69 89 MET A CA 1
ATOM 691 C C . MET A 1 89 ? -4.681 9.126 -6.950 1.00 80.69 89 MET A C 1
ATOM 693 O O . MET A 1 89 ? -5.857 9.082 -6.606 1.00 80.69 89 MET A O 1
ATOM 697 N N . SER A 1 90 ? -3.900 10.181 -6.718 1.00 81.69 90 SER A N 1
ATOM 698 C CA . SER A 1 90 ? -4.369 11.387 -6.028 1.00 81.69 90 SER A CA 1
ATOM 699 C C . SER A 1 90 ? -4.194 12.623 -6.906 1.00 81.69 90 SER A C 1
ATOM 701 O O . SER A 1 90 ? -5.165 13.268 -7.299 1.00 81.69 90 SER A O 1
ATOM 703 N N . THR A 1 91 ? -2.958 12.929 -7.312 1.00 85.81 91 THR A N 1
ATOM 704 C CA . THR A 1 91 ? -2.668 14.189 -8.012 1.00 85.81 91 THR A CA 1
ATOM 705 C C . THR A 1 91 ? -3.287 14.276 -9.406 1.00 85.81 91 THR A C 1
ATOM 707 O O . THR A 1 91 ? -3.789 15.334 -9.769 1.00 85.81 91 THR A O 1
ATOM 710 N N . ALA A 1 92 ? -3.275 13.200 -10.196 1.00 88.19 92 ALA A N 1
ATOM 711 C CA . ALA A 1 92 ? -3.767 13.265 -11.571 1.00 88.19 92 ALA A CA 1
ATOM 712 C C . ALA A 1 92 ? -5.298 13.464 -11.664 1.00 88.19 92 ALA A C 1
ATOM 714 O O . ALA A 1 92 ? -5.712 14.370 -12.390 1.00 88.19 92 ALA A O 1
ATOM 715 N N . PRO A 1 93 ? -6.137 12.769 -10.864 1.00 89.62 93 PRO A N 1
ATOM 716 C CA . PRO A 1 93 ? -7.555 13.112 -10.737 1.00 89.62 93 PRO A CA 1
ATOM 717 C C . PRO A 1 93 ? -7.796 14.553 -10.264 1.00 89.62 93 PRO A C 1
ATOM 719 O O . PRO A 1 93 ? -8.678 15.228 -10.787 1.00 89.62 93 PRO A O 1
ATOM 722 N N . LEU A 1 94 ? -6.985 15.073 -9.332 1.00 92.38 94 LEU A N 1
ATOM 723 C CA . LEU A 1 94 ? -7.086 16.476 -8.901 1.00 92.38 94 LEU A CA 1
ATOM 724 C C . LEU A 1 94 ? -6.756 17.462 -10.031 1.00 92.38 94 LEU A C 1
ATOM 726 O O . LEU A 1 94 ? -7.385 18.513 -10.128 1.00 92.38 94 LEU A O 1
ATOM 730 N N . ILE A 1 95 ? -5.784 17.141 -10.890 1.00 92.56 95 ILE A N 1
ATOM 731 C CA . ILE A 1 95 ? -5.473 17.937 -12.086 1.00 92.56 95 ILE A CA 1
ATOM 732 C C . ILE A 1 95 ? -6.633 17.873 -13.085 1.00 92.56 95 ILE A C 1
ATOM 734 O O . ILE A 1 95 ? -7.026 18.917 -13.596 1.00 92.56 95 ILE A O 1
ATOM 738 N N . ALA A 1 96 ? -7.239 16.700 -13.302 1.00 93.06 96 ALA A N 1
ATOM 739 C CA . ALA A 1 96 ? -8.432 16.559 -14.146 1.00 93.06 96 ALA A CA 1
ATOM 740 C C . ALA A 1 96 ? -9.627 17.386 -13.625 1.00 93.06 96 ALA A C 1
ATOM 742 O O . ALA A 1 96 ? -10.429 17.887 -14.410 1.00 93.06 96 ALA A O 1
ATOM 743 N N . LEU A 1 97 ? -9.714 17.591 -12.307 1.00 94.31 97 LEU A N 1
ATOM 744 C CA . LEU A 1 97 ? -10.690 18.484 -11.674 1.00 94.31 97 LEU A CA 1
ATOM 745 C C . LEU A 1 97 ? -10.327 19.979 -11.751 1.00 94.31 97 LEU A C 1
ATOM 747 O O . LEU A 1 97 ? -11.153 20.807 -11.380 1.00 94.31 97 LEU A O 1
ATOM 751 N N . GLY A 1 98 ? -9.126 20.340 -12.215 1.00 94.62 98 GLY A N 1
ATOM 752 C CA . GLY A 1 98 ? -8.699 21.731 -12.417 1.00 94.62 98 GLY A CA 1
ATOM 753 C C . GLY A 1 98 ? -7.495 22.185 -11.584 1.00 94.62 98 GLY A C 1
ATOM 754 O O . GLY A 1 98 ? -7.170 23.371 -11.581 1.00 94.62 98 GLY A O 1
ATOM 755 N N . CYS A 1 99 ? -6.808 21.295 -10.857 1.00 95.06 99 CYS A N 1
ATOM 756 C CA . CYS A 1 99 ? -5.630 21.681 -10.074 1.00 95.06 99 CYS A CA 1
ATOM 757 C C . CYS A 1 99 ? -4.511 22.222 -10.975 1.00 95.06 99 CYS A C 1
ATOM 759 O O . CYS A 1 99 ? -3.956 21.510 -11.807 1.00 95.06 99 CYS A O 1
ATOM 761 N N . THR A 1 100 ? -4.106 23.466 -10.729 1.00 92.81 100 THR A N 1
ATOM 762 C CA . THR A 1 100 ? -3.035 24.158 -11.464 1.00 92.81 100 THR A CA 1
ATOM 763 C C . THR A 1 100 ? -1.650 23.987 -10.835 1.00 92.81 100 THR A C 1
ATOM 765 O O . THR A 1 100 ? -0.707 24.683 -11.198 1.00 92.81 100 THR A O 1
ATOM 768 N N . MET A 1 101 ? -1.506 23.081 -9.861 1.00 92.50 101 MET A N 1
ATOM 769 C CA . MET A 1 101 ? -0.234 22.773 -9.191 1.00 92.50 101 MET A CA 1
ATOM 770 C C . MET A 1 101 ? 0.489 23.995 -8.586 1.00 92.50 101 MET A C 1
ATOM 772 O O . MET A 1 101 ? 1.714 24.031 -8.515 1.00 92.50 101 MET A O 1
ATOM 776 N N . MET A 1 102 ? -0.264 24.966 -8.055 1.00 92.12 102 MET A N 1
ATOM 777 C CA . MET A 1 102 ? 0.284 26.171 -7.406 1.00 92.12 102 MET A CA 1
ATOM 778 C C . MET A 1 102 ? 1.045 25.885 -6.092 1.00 92.12 102 MET A C 1
ATOM 780 O O . MET A 1 102 ? 1.813 26.719 -5.624 1.00 92.12 102 MET A O 1
ATOM 784 N N . ARG A 1 103 ? 0.815 24.716 -5.470 1.00 91.88 103 ARG A N 1
ATOM 785 C CA . ARG A 1 103 ? 1.438 24.275 -4.200 1.00 91.88 103 ARG A CA 1
ATOM 786 C C . ARG A 1 103 ? 1.181 25.190 -2.988 1.00 91.88 103 ARG A C 1
ATOM 788 O O . ARG A 1 103 ? 1.955 25.201 -2.037 1.00 91.88 103 ARG A O 1
ATOM 795 N N . LYS A 1 104 ? 0.046 25.895 -2.974 1.00 91.00 104 LYS A N 1
ATOM 796 C CA . LYS A 1 104 ? -0.438 26.702 -1.832 1.00 91.00 104 LYS A CA 1
ATOM 797 C C . LYS A 1 104 ? -1.593 26.048 -1.064 1.00 91.00 104 LYS A C 1
ATOM 799 O O . LYS A 1 104 ? -2.362 26.730 -0.397 1.00 91.00 104 LYS A O 1
ATOM 804 N N . CYS A 1 105 ? -1.719 24.723 -1.146 1.00 93.75 105 CYS A N 1
ATOM 805 C CA . CYS A 1 105 ? -2.838 23.980 -0.554 1.00 93.75 105 CYS A CA 1
ATOM 806 C C . CYS A 1 105 ? -2.958 24.200 0.966 1.00 93.75 105 CYS A C 1
ATOM 808 O O . CYS A 1 105 ? -4.057 24.320 1.488 1.00 93.75 105 CYS A O 1
ATOM 810 N N . HIS A 1 106 ? -1.826 24.316 1.667 1.00 95.12 106 HIS A N 1
ATOM 811 C CA . HIS A 1 106 ? -1.767 24.546 3.115 1.00 95.12 106 HIS A CA 1
ATOM 812 C C . HIS A 1 106 ? -2.124 25.983 3.538 1.00 95.12 106 HIS A C 1
ATOM 814 O O . HIS A 1 106 ? -2.322 26.231 4.721 1.00 95.12 106 HIS A O 1
ATOM 820 N N . LEU A 1 107 ? -2.206 26.930 2.595 1.00 95.69 107 LEU A N 1
ATOM 821 C CA . LEU A 1 107 ? -2.484 28.346 2.869 1.00 95.69 107 LEU A CA 1
ATOM 822 C C . LEU A 1 107 ? -3.966 28.705 2.718 1.00 95.69 107 LEU A C 1
ATOM 824 O O . LEU A 1 107 ? -4.299 29.884 2.754 1.00 95.69 107 LEU A O 1
ATOM 828 N N . ASN A 1 108 ? -4.845 27.726 2.475 1.00 94.69 108 ASN A N 1
ATOM 829 C CA . ASN A 1 108 ? -6.279 27.939 2.249 1.00 94.69 108 ASN A CA 1
ATOM 830 C C . ASN A 1 108 ? -6.616 28.892 1.075 1.00 94.69 108 ASN A C 1
ATOM 832 O O . ASN A 1 108 ? -7.743 29.358 0.958 1.00 94.69 108 ASN A O 1
ATOM 836 N N . THR A 1 109 ? -5.664 29.170 0.177 1.00 95.62 109 THR A N 1
ATOM 837 C CA . THR A 1 109 ? -5.763 30.183 -0.897 1.00 95.62 109 THR A CA 1
ATOM 838 C C . THR A 1 109 ? -5.761 29.557 -2.295 1.00 95.62 109 THR A C 1
ATOM 840 O O . THR A 1 109 ? -5.190 30.094 -3.244 1.00 95.62 109 THR A O 1
ATOM 843 N N . CYS A 1 110 ? -6.374 28.378 -2.440 1.00 95.62 110 CYS A N 1
ATOM 844 C CA . CYS A 1 110 ? -6.461 27.689 -3.726 1.00 95.62 110 CYS A CA 1
ATOM 845 C C . CYS A 1 110 ? -7.260 28.535 -4.741 1.00 95.62 110 CYS A C 1
ATOM 847 O O . CYS A 1 110 ? -8.437 28.803 -4.501 1.00 95.62 110 CYS A O 1
ATOM 849 N N . PRO A 1 111 ? -6.675 28.929 -5.888 1.00 94.31 111 PRO A N 1
ATOM 850 C CA . PRO A 1 111 ? -7.334 29.841 -6.825 1.00 94.31 111 PRO A CA 1
ATOM 851 C C . PRO A 1 111 ? -8.515 29.203 -7.571 1.00 94.31 111 PRO A C 1
ATOM 853 O O . PRO A 1 111 ? -9.360 29.930 -8.079 1.00 94.31 111 PRO A O 1
ATOM 856 N N . VAL A 1 112 ? -8.564 27.867 -7.615 1.00 95.88 112 VAL A N 1
ATOM 857 C CA . VAL A 1 112 ? -9.554 27.052 -8.347 1.00 95.88 112 VAL A CA 1
ATOM 858 C C . VAL A 1 112 ? -10.524 26.311 -7.416 1.00 95.88 112 VAL A C 1
ATOM 860 O O . VAL A 1 112 ? -11.207 25.386 -7.836 1.00 95.88 112 VAL A O 1
ATOM 863 N N . GLY A 1 113 ? -10.539 26.640 -6.1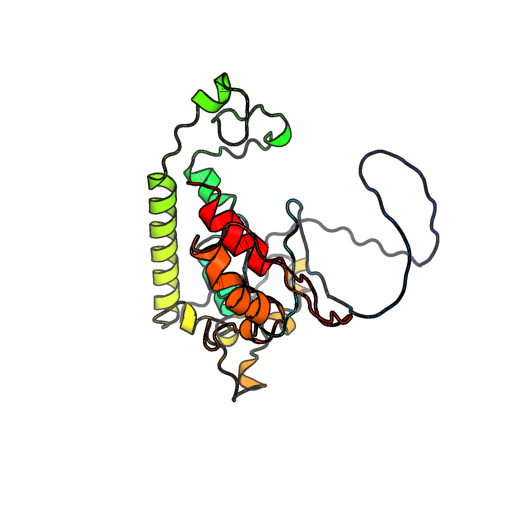21 1.00 95.56 113 GLY A N 1
ATOM 864 C CA . GLY A 1 113 ? -11.535 26.100 -5.189 1.00 95.56 113 GLY A CA 1
ATOM 865 C C . GLY A 1 113 ? -11.365 24.639 -4.749 1.00 95.56 113 GLY A C 1
ATOM 866 O O . GLY A 1 113 ? -12.238 24.129 -4.061 1.00 95.56 113 GLY A O 1
ATOM 867 N N . ILE A 1 114 ? -10.257 23.965 -5.088 1.00 94.81 114 ILE A N 1
ATOM 868 C CA . ILE A 1 114 ? -10.034 22.542 -4.747 1.00 94.81 114 ILE A CA 1
ATOM 869 C C . ILE A 1 114 ? -9.613 22.352 -3.282 1.00 94.81 114 ILE A C 1
ATOM 871 O O . ILE A 1 114 ? -10.266 21.650 -2.520 1.00 94.81 114 ILE A O 1
ATOM 875 N N . ALA A 1 115 ? -8.488 22.952 -2.884 1.00 95.12 115 ALA A N 1
ATOM 876 C CA . ALA A 1 115 ? -7.893 22.783 -1.555 1.00 95.12 115 ALA A CA 1
ATOM 877 C C . ALA A 1 115 ? -8.049 24.070 -0.733 1.00 95.12 115 ALA A C 1
ATOM 879 O O . ALA A 1 115 ? -7.070 24.742 -0.403 1.00 95.12 115 ALA A O 1
ATOM 880 N N . THR A 1 116 ? -9.298 24.464 -0.492 1.00 95.88 116 THR A N 1
ATOM 881 C CA . THR A 1 116 ? -9.666 25.643 0.301 1.00 95.88 116 THR A CA 1
ATOM 882 C C . THR A 1 116 ? -11.040 25.449 0.939 1.00 95.88 116 THR A C 1
ATOM 884 O O . THR A 1 116 ? -11.908 24.786 0.377 1.00 95.88 116 THR A O 1
ATOM 887 N N . GLN A 1 117 ? -11.225 26.016 2.126 1.00 96.69 117 GLN A N 1
ATOM 888 C CA . GLN A 1 117 ? -12.498 26.122 2.835 1.00 96.69 117 GLN A CA 1
ATOM 889 C C . GLN A 1 117 ? -13.094 27.536 2.761 1.00 96.69 117 GLN A C 1
ATOM 891 O O . GLN A 1 117 ? -14.199 27.743 3.250 1.00 96.69 117 GLN A O 1
ATOM 896 N N . ASP A 1 118 ? -12.398 28.500 2.145 1.00 96.38 118 ASP A N 1
ATOM 897 C CA . ASP A 1 118 ? -12.940 29.842 1.907 1.00 96.38 118 ASP A CA 1
ATOM 898 C C . ASP A 1 118 ? -14.118 29.750 0.913 1.00 96.38 118 ASP A C 1
ATOM 900 O O . ASP A 1 118 ? -13.919 29.272 -0.210 1.00 96.38 118 ASP A O 1
ATOM 904 N N . PRO A 1 119 ? -15.337 30.191 1.281 1.00 97.31 119 PRO A N 1
ATOM 905 C CA . PRO A 1 119 ? -16.510 30.098 0.415 1.00 97.31 119 PRO A CA 1
ATOM 906 C C . PRO A 1 119 ? -16.345 30.855 -0.914 1.00 97.31 119 PRO A C 1
ATOM 908 O O . PRO A 1 119 ? -16.817 30.368 -1.942 1.00 97.31 119 PRO A O 1
ATOM 911 N N . VAL A 1 120 ? -15.635 31.992 -0.930 1.00 97.12 120 VAL A N 1
ATOM 912 C CA . VAL A 1 120 ? -15.395 32.795 -2.144 1.00 97.12 120 VAL A CA 1
ATOM 913 C C . VAL A 1 120 ? -14.485 32.047 -3.115 1.00 97.12 120 VAL A C 1
ATOM 915 O O . VAL A 1 120 ? -14.677 32.100 -4.329 1.00 97.12 120 VAL A O 1
ATOM 918 N N . LEU A 1 121 ? -13.488 31.330 -2.594 1.00 96.88 121 LEU A N 1
ATOM 919 C CA . LEU A 1 121 ? -12.579 30.535 -3.416 1.00 96.88 121 LEU A CA 1
ATOM 920 C C . LEU A 1 121 ? -13.195 29.193 -3.820 1.00 96.88 121 LEU A C 1
ATOM 922 O O . LEU A 1 121 ? -13.010 28.777 -4.959 1.00 96.88 121 LEU A O 1
ATOM 926 N N . ARG A 1 122 ? -13.966 28.540 -2.940 1.00 97.06 122 ARG A N 1
ATOM 927 C CA . ARG A 1 122 ? -14.713 27.309 -3.253 1.00 97.06 122 ARG A CA 1
ATOM 928 C C . ARG A 1 122 ? -15.720 27.510 -4.382 1.00 97.06 122 ARG A C 1
ATOM 930 O O . ARG A 1 122 ? -15.890 26.606 -5.191 1.00 97.06 122 ARG A O 1
ATOM 937 N N . ALA A 1 123 ? -16.334 28.690 -4.478 1.00 97.25 123 ALA A N 1
ATOM 938 C CA . ALA A 1 123 ? -17.238 29.034 -5.576 1.00 97.25 123 ALA A CA 1
ATOM 939 C C . ALA A 1 123 ? -16.561 29.024 -6.964 1.00 97.25 123 ALA A C 1
ATOM 941 O O . ALA A 1 123 ? -17.254 28.950 -7.972 1.00 97.25 123 ALA A O 1
ATOM 942 N N . LYS A 1 124 ? -15.221 29.066 -7.028 1.00 96.44 124 LYS A N 1
ATOM 943 C CA . LYS A 1 124 ? -14.441 28.985 -8.277 1.00 96.44 124 LYS A CA 1
ATOM 944 C C . LYS A 1 124 ? -14.190 27.550 -8.756 1.00 96.44 124 LYS A C 1
ATOM 946 O O . LYS A 1 124 ? -13.476 27.361 -9.736 1.00 96.44 124 LYS A O 1
ATOM 951 N N . PHE A 1 125 ? -14.690 26.539 -8.044 1.00 97.19 125 PHE A N 1
ATOM 952 C CA . PHE A 1 125 ? -14.512 25.143 -8.428 1.00 97.19 125 PHE A CA 1
ATOM 953 C C . PHE A 1 125 ? -15.428 24.774 -9.601 1.00 97.19 125 PHE A C 1
ATOM 955 O O . PHE A 1 125 ? -16.646 24.718 -9.457 1.00 97.19 125 PHE A O 1
ATOM 962 N N . GLU A 1 126 ? -14.825 24.484 -10.753 1.00 95.69 126 GLU A N 1
ATOM 963 C CA . GLU A 1 126 ? -15.527 24.100 -11.990 1.00 95.69 126 GLU A CA 1
ATOM 964 C C . GLU A 1 126 ? -15.403 22.599 -12.313 1.00 95.69 126 GLU A C 1
ATOM 966 O O . GLU A 1 126 ? -15.909 22.124 -13.333 1.00 95.69 126 GLU A O 1
ATOM 971 N N . GLY A 1 127 ? -14.704 21.834 -11.467 1.00 95.56 127 GLY A N 1
ATOM 972 C CA . GLY A 1 127 ? -14.479 20.409 -11.674 1.00 95.56 127 GLY A CA 1
ATOM 973 C C . GLY A 1 127 ? -15.783 19.615 -11.602 1.00 95.56 127 GLY A C 1
ATOM 974 O O . GLY A 1 127 ? -16.554 19.756 -10.655 1.00 95.56 127 GLY A O 1
ATOM 975 N N . LYS A 1 128 ? -16.019 18.743 -12.584 1.00 96.12 128 LYS A N 1
ATOM 976 C CA . LYS A 1 128 ? -17.181 17.850 -12.594 1.00 96.12 128 LYS A CA 1
ATOM 977 C C . LYS A 1 128 ? -16.758 16.384 -12.471 1.00 96.12 128 LYS A C 1
ATOM 979 O O . LYS A 1 128 ? -15.657 16.044 -12.920 1.00 96.12 128 LYS A O 1
ATOM 984 N N . PRO A 1 129 ? -17.600 15.495 -11.909 1.00 96.50 129 PRO A N 1
ATOM 985 C CA . PRO A 1 129 ? -17.306 14.062 -11.842 1.00 96.50 129 PRO A CA 1
ATOM 986 C C . PRO A 1 129 ? -16.944 13.456 -13.205 1.00 96.50 129 PRO A C 1
ATOM 988 O O . PRO A 1 129 ? -16.040 12.624 -13.289 1.00 96.50 129 PRO A O 1
ATOM 991 N N . GLU A 1 130 ? -17.570 13.931 -14.287 1.00 97.56 130 GLU A N 1
ATOM 992 C CA . GLU A 1 130 ? -17.317 13.473 -15.656 1.00 97.56 130 GLU A CA 1
ATOM 993 C C . GLU A 1 130 ? -15.863 13.700 -16.084 1.00 97.56 130 GLU A C 1
ATOM 995 O O . GLU A 1 130 ? -15.321 12.907 -16.848 1.00 97.56 130 GLU A O 1
ATOM 1000 N N . HIS A 1 131 ? -15.192 14.738 -15.572 1.00 96.44 131 HIS A N 1
ATOM 1001 C CA . HIS A 1 131 ? -13.789 15.002 -15.901 1.00 96.44 131 HIS A CA 1
ATOM 1002 C C . HIS A 1 131 ? -12.879 13.878 -15.383 1.00 96.44 131 HIS A C 1
ATOM 1004 O O . HIS A 1 131 ? -11.975 13.431 -16.090 1.00 96.44 131 HIS A O 1
ATOM 1010 N N . VAL A 1 132 ? -13.143 13.384 -14.167 1.00 94.00 132 VAL A N 1
ATOM 1011 C CA . VAL A 1 132 ? -12.390 12.274 -13.563 1.00 94.00 132 VAL A CA 1
ATOM 1012 C C . VAL A 1 132 ? -12.735 10.958 -14.248 1.00 94.00 132 VAL A C 1
ATOM 1014 O O . VAL A 1 132 ? -11.834 10.183 -14.555 1.00 94.00 132 VAL A O 1
ATOM 1017 N N . ILE A 1 133 ? -14.017 10.722 -14.540 1.00 96.50 133 ILE A N 1
ATOM 1018 C CA . ILE A 1 133 ? -14.471 9.528 -15.266 1.00 96.50 133 ILE A CA 1
ATOM 1019 C C . ILE A 1 133 ? -13.780 9.443 -16.635 1.00 96.50 133 ILE A C 1
ATOM 1021 O O . ILE A 1 133 ? -13.170 8.424 -16.956 1.00 96.50 133 ILE A O 1
ATOM 1025 N N . ASN A 1 134 ? -13.796 10.532 -17.409 1.00 96.50 134 ASN A N 1
ATOM 1026 C CA . ASN A 1 134 ? -13.144 10.598 -18.717 1.00 96.50 134 ASN A CA 1
ATOM 1027 C C . ASN A 1 134 ? -11.629 10.386 -18.613 1.00 96.50 134 ASN A C 1
ATOM 1029 O O . ASN A 1 134 ? -11.055 9.654 -19.419 1.00 96.50 134 ASN A O 1
ATOM 1033 N N . TYR A 1 135 ? -10.979 10.980 -17.606 1.00 93.94 135 TYR A N 1
ATOM 1034 C CA . TYR A 1 135 ? -9.561 10.744 -17.329 1.00 93.94 135 TYR A CA 1
ATOM 1035 C C . TYR A 1 135 ? -9.262 9.256 -17.088 1.00 93.94 135 TYR A C 1
ATOM 1037 O O . TYR A 1 135 ? -8.341 8.714 -17.701 1.00 93.94 135 TYR A O 1
ATOM 1045 N N . MET A 1 136 ? -10.064 8.581 -16.259 1.00 93.69 136 MET A N 1
ATOM 1046 C CA . MET A 1 136 ? -9.888 7.154 -15.977 1.00 93.69 136 MET A CA 1
ATOM 1047 C C . MET A 1 136 ? -10.119 6.283 -17.217 1.00 93.69 136 MET A C 1
ATOM 1049 O O . MET A 1 136 ? -9.362 5.339 -17.430 1.00 93.69 136 MET A O 1
ATOM 1053 N N . PHE A 1 137 ? -11.097 6.609 -18.070 1.00 95.88 137 PHE A N 1
ATOM 1054 C CA . PHE A 1 137 ? -11.307 5.894 -19.336 1.00 95.88 137 PHE A CA 1
ATOM 1055 C C . PHE A 1 137 ? -10.121 6.039 -20.293 1.00 95.88 137 PHE A C 1
ATOM 1057 O O . PHE A 1 137 ? -9.647 5.038 -20.826 1.00 95.88 137 PHE A O 1
ATOM 1064 N N . MET A 1 138 ? -9.599 7.256 -20.477 1.00 94.25 138 MET A N 1
ATOM 1065 C CA . MET A 1 138 ? -8.417 7.481 -21.320 1.00 94.25 138 MET A CA 1
ATOM 1066 C C . MET A 1 138 ? -7.197 6.719 -20.794 1.00 94.25 138 MET A C 1
ATOM 1068 O O . MET A 1 138 ? -6.460 6.104 -21.562 1.00 94.25 138 MET A O 1
ATOM 1072 N N . LEU A 1 139 ? -7.004 6.725 -19.474 1.00 92.75 139 LEU A N 1
ATOM 1073 C CA . LEU A 1 139 ? -5.919 6.003 -18.824 1.00 92.75 139 LEU A CA 1
ATOM 1074 C C . LEU A 1 139 ? -6.058 4.485 -18.987 1.00 92.75 139 LEU A C 1
ATOM 1076 O O . LEU A 1 139 ? -5.073 3.811 -19.285 1.00 92.75 139 LEU A O 1
ATOM 1080 N N . ALA A 1 140 ? -7.271 3.952 -18.829 1.00 94.06 140 ALA A N 1
ATOM 1081 C CA . ALA A 1 140 ? -7.558 2.537 -19.022 1.00 94.06 140 ALA A CA 1
ATOM 1082 C C . ALA A 1 140 ? -7.301 2.096 -20.471 1.00 94.06 140 ALA A C 1
ATOM 1084 O O . ALA A 1 140 ? -6.673 1.061 -20.686 1.00 94.06 140 ALA A O 1
ATOM 1085 N N . GLU A 1 141 ? -7.717 2.886 -21.465 1.00 95.50 141 GLU A N 1
ATOM 1086 C CA . GLU A 1 141 ? -7.428 2.601 -22.876 1.00 95.50 141 GLU A CA 1
ATOM 1087 C C . GLU A 1 141 ? -5.922 2.618 -23.170 1.00 95.50 141 GLU A C 1
ATOM 1089 O O . GLU A 1 141 ? -5.398 1.691 -23.788 1.00 95.50 141 GLU A O 1
ATOM 1094 N N . ASP A 1 142 ? -5.185 3.594 -22.640 1.00 93.81 142 ASP A N 1
ATOM 1095 C CA . ASP A 1 142 ? -3.728 3.648 -22.779 1.00 93.81 142 ASP A CA 1
ATOM 1096 C C . ASP A 1 142 ? -3.031 2.419 -22.155 1.00 93.81 142 ASP A C 1
ATOM 1098 O O . ASP A 1 142 ? -2.088 1.866 -22.735 1.00 93.81 142 ASP A O 1
ATOM 1102 N N . VAL A 1 143 ? -3.506 1.949 -20.995 1.00 94.12 143 VAL A N 1
ATOM 1103 C CA . VAL A 1 143 ? -3.030 0.707 -20.363 1.00 94.12 143 VAL A CA 1
ATOM 1104 C C . VAL A 1 143 ? -3.334 -0.503 -21.248 1.00 94.12 143 VAL A C 1
ATOM 1106 O O . VAL A 1 143 ? -2.447 -1.325 -21.480 1.00 94.12 143 VAL A O 1
ATOM 1109 N N . ARG A 1 144 ? -4.543 -0.605 -21.812 1.00 95.81 144 ARG A N 1
ATOM 1110 C CA . ARG A 1 144 ? -4.920 -1.691 -22.735 1.00 95.81 144 ARG A CA 1
ATOM 1111 C C . ARG A 1 144 ? -4.045 -1.717 -23.987 1.00 95.81 144 ARG A C 1
ATOM 1113 O O . ARG A 1 144 ? -3.627 -2.792 -24.421 1.00 95.81 144 ARG A O 1
ATOM 1120 N N . VAL A 1 145 ? -3.710 -0.552 -24.542 1.00 95.31 145 VAL A N 1
ATOM 1121 C CA . VAL A 1 145 ? -2.781 -0.444 -25.676 1.00 95.31 145 VAL A CA 1
ATOM 1122 C C . VAL A 1 145 ? -1.404 -0.991 -25.298 1.00 95.31 145 VAL A C 1
ATOM 1124 O O . VAL A 1 145 ? -0.795 -1.717 -26.083 1.00 95.31 145 VAL A O 1
ATOM 1127 N N . ILE A 1 146 ? -0.909 -0.713 -24.093 1.00 94.06 146 ILE A N 1
ATOM 1128 C CA . ILE A 1 146 ? 0.365 -1.266 -23.621 1.00 94.06 146 ILE A CA 1
ATOM 1129 C C . ILE A 1 146 ? 0.282 -2.788 -23.427 1.00 94.06 146 ILE A C 1
ATOM 1131 O O . ILE A 1 146 ? 1.157 -3.506 -23.911 1.00 94.06 146 ILE A O 1
ATOM 1135 N N . LEU A 1 147 ? -0.771 -3.289 -22.778 1.00 95.06 147 LEU A N 1
ATOM 1136 C CA . LEU A 1 147 ? -0.965 -4.725 -22.552 1.00 95.06 147 LEU A CA 1
ATOM 1137 C C . LEU A 1 147 ? -1.033 -5.504 -23.870 1.00 95.06 147 LEU A C 1
ATOM 1139 O O . LEU A 1 147 ? -0.366 -6.528 -24.014 1.00 95.06 147 LEU A O 1
ATOM 1143 N N . SER A 1 148 ? -1.736 -4.973 -24.876 1.00 95.56 148 SER A N 1
ATOM 1144 C CA . SER A 1 148 ? -1.807 -5.612 -26.196 1.00 95.56 148 SER A CA 1
ATOM 1145 C C . SER A 1 148 ? -0.438 -5.706 -26.882 1.00 95.56 148 SER A C 1
ATOM 1147 O O . SER A 1 148 ? -0.134 -6.723 -27.504 1.00 95.56 148 SER A O 1
ATOM 1149 N N . LYS A 1 149 ? 0.442 -4.709 -26.706 1.00 95.00 149 LYS A N 1
ATOM 1150 C CA . LYS A 1 149 ? 1.832 -4.752 -27.202 1.00 95.00 149 LYS A CA 1
ATOM 1151 C C . LYS A 1 149 ? 2.701 -5.792 -26.492 1.00 95.00 149 LYS A C 1
ATOM 1153 O O . LYS A 1 149 ? 3.659 -6.278 -27.095 1.00 95.00 149 LYS A O 1
ATOM 1158 N N . LEU A 1 150 ? 2.381 -6.115 -25.239 1.00 94.12 150 LEU A N 1
ATOM 1159 C CA . LEU A 1 150 ? 3.019 -7.185 -24.466 1.00 94.12 150 LEU A CA 1
ATOM 1160 C C . LEU A 1 150 ? 2.422 -8.571 -24.765 1.00 94.12 150 LEU A C 1
ATOM 1162 O O . LEU A 1 150 ? 2.989 -9.573 -24.344 1.00 94.12 150 LEU A O 1
ATOM 1166 N N . GLY A 1 151 ? 1.312 -8.640 -25.508 1.00 95.44 151 GLY A N 1
ATOM 1167 C CA . GLY A 1 151 ? 0.599 -9.888 -25.787 1.00 95.44 151 GLY A CA 1
ATOM 1168 C C . GLY A 1 151 ? -0.288 -10.369 -24.634 1.00 95.44 151 GLY A C 1
ATOM 1169 O O . GLY A 1 151 ? -0.663 -11.538 -24.614 1.00 95.44 151 GLY A O 1
ATOM 1170 N N . LEU A 1 152 ? -0.625 -9.484 -23.691 1.00 94.31 152 LEU A N 1
ATOM 1171 C CA . LEU A 1 152 ? -1.459 -9.779 -22.525 1.00 94.31 152 LEU A CA 1
ATOM 1172 C C . LEU A 1 152 ? -2.903 -9.332 -22.775 1.00 94.31 152 LEU A C 1
ATOM 1174 O O . LEU A 1 152 ? -3.142 -8.265 -23.347 1.00 94.31 152 LEU A O 1
ATOM 1178 N N . ARG A 1 153 ? -3.879 -10.133 -22.338 1.00 93.50 153 ARG A N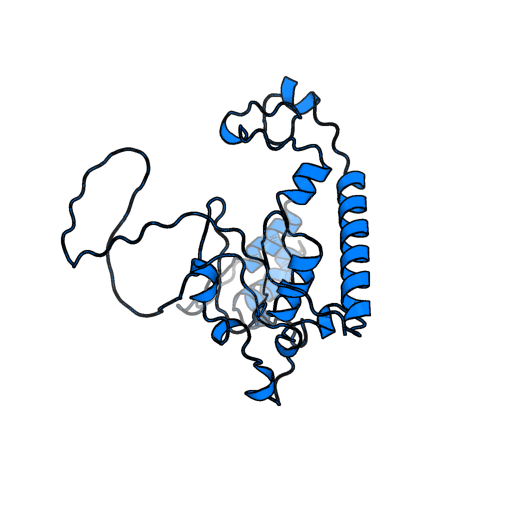 1
ATOM 1179 C CA . ARG A 1 153 ? -5.315 -9.850 -22.537 1.00 93.50 153 ARG A CA 1
ATOM 1180 C C . ARG A 1 153 ? -5.932 -9.069 -21.385 1.00 93.50 153 ARG A C 1
ATOM 1182 O O . ARG A 1 153 ? -6.962 -8.423 -21.567 1.00 93.50 153 ARG A O 1
ATOM 1189 N N . SER A 1 154 ? -5.323 -9.136 -20.205 1.00 92.69 154 SER A N 1
ATOM 1190 C CA . SER A 1 154 ? -5.815 -8.482 -18.997 1.00 92.69 154 SER A CA 1
ATOM 1191 C C . SER A 1 154 ? -4.666 -7.999 -18.115 1.00 92.69 154 SER A C 1
ATOM 1193 O O . SER A 1 154 ? -3.536 -8.467 -18.234 1.00 92.69 154 SER A O 1
ATOM 1195 N N . LEU A 1 155 ? -4.963 -7.066 -17.208 1.00 91.19 155 LEU A N 1
ATOM 1196 C CA . LEU A 1 155 ? -3.985 -6.590 -16.229 1.00 91.19 155 LEU A CA 1
ATOM 1197 C C . LEU A 1 155 ? -3.604 -7.693 -15.229 1.00 91.19 155 LEU A C 1
ATOM 1199 O O . LEU A 1 155 ? -2.452 -7.768 -14.831 1.00 91.19 155 LEU A O 1
ATOM 1203 N N . SER A 1 156 ? -4.538 -8.595 -14.899 1.00 90.94 156 SER A N 1
ATOM 1204 C CA . SER A 1 156 ? -4.295 -9.756 -14.027 1.00 90.94 156 SER A CA 1
ATOM 1205 C C . SER A 1 156 ? -3.200 -10.682 -14.574 1.00 90.94 156 SER A C 1
ATOM 1207 O O . SER A 1 156 ? -2.386 -11.177 -13.803 1.00 90.94 156 SER A O 1
ATOM 1209 N N . GLU A 1 157 ? -3.119 -10.854 -15.900 1.00 90.81 157 GLU A N 1
ATOM 1210 C CA . GLU A 1 157 ? -2.035 -11.613 -16.548 1.00 90.81 157 GLU A CA 1
ATOM 1211 C C . GLU A 1 157 ? -0.672 -10.913 -16.457 1.00 90.81 157 GLU A C 1
ATOM 1213 O O . GLU A 1 157 ? 0.357 -11.576 -16.571 1.00 90.81 157 GLU A O 1
ATOM 1218 N N . ALA A 1 158 ? -0.651 -9.590 -16.276 1.00 91.19 158 ALA A N 1
ATOM 1219 C CA . ALA A 1 158 ? 0.578 -8.826 -16.099 1.00 91.19 158 ALA A CA 1
ATOM 1220 C C . ALA A 1 158 ? 1.111 -8.908 -14.663 1.00 91.19 158 ALA A C 1
ATOM 1222 O O . ALA A 1 158 ? 2.306 -8.710 -14.457 1.00 91.19 158 ALA A O 1
ATOM 1223 N N . VAL A 1 159 ? 0.257 -9.178 -13.671 1.00 89.50 159 VAL A N 1
ATOM 1224 C CA . VAL A 1 159 ? 0.652 -9.090 -12.260 1.00 89.50 159 VAL A CA 1
ATOM 1225 C C . VAL A 1 159 ? 1.803 -10.048 -11.946 1.00 89.50 159 VAL A C 1
ATOM 1227 O O . VAL A 1 159 ? 1.701 -11.247 -12.187 1.00 89.50 159 VAL A O 1
ATOM 1230 N N . GLY A 1 160 ? 2.925 -9.502 -11.468 1.00 87.50 160 GLY A N 1
ATOM 1231 C CA . GLY A 1 160 ? 4.127 -10.257 -11.089 1.00 87.50 160 GLY A CA 1
ATOM 1232 C C . GLY A 1 160 ? 5.002 -10.763 -12.248 1.00 87.50 160 GLY A C 1
ATOM 1233 O O . GLY A 1 160 ? 6.004 -11.437 -11.998 1.00 87.50 160 GLY A O 1
ATOM 1234 N N . ARG A 1 161 ? 4.672 -10.447 -13.511 1.00 90.19 161 ARG A N 1
ATOM 1235 C CA . ARG A 1 161 ? 5.460 -10.813 -14.708 1.00 90.19 161 ARG A CA 1
ATOM 1236 C C . ARG A 1 161 ? 6.724 -9.956 -14.868 1.00 90.19 161 ARG A C 1
ATOM 1238 O O . ARG A 1 161 ? 6.915 -9.269 -15.874 1.00 90.19 161 ARG A O 1
ATOM 1245 N N . THR A 1 162 ? 7.619 -9.995 -13.880 1.00 89.62 162 THR A N 1
ATOM 1246 C CA . THR A 1 162 ? 8.890 -9.246 -13.914 1.00 89.62 162 THR A CA 1
ATOM 1247 C C . THR A 1 162 ? 9.823 -9.693 -15.042 1.00 89.62 162 THR A C 1
ATOM 1249 O O . THR A 1 162 ? 10.693 -8.927 -15.442 1.00 89.62 162 THR A O 1
ATOM 1252 N N . ASP A 1 163 ? 9.591 -10.866 -15.638 1.00 91.75 163 ASP A N 1
ATOM 1253 C CA . ASP A 1 163 ? 10.263 -11.344 -16.852 1.00 91.75 163 ASP A CA 1
ATOM 1254 C C . ASP A 1 163 ? 10.039 -10.442 -18.081 1.00 91.75 163 ASP A C 1
ATOM 1256 O O . ASP A 1 163 ? 10.838 -10.454 -19.017 1.00 91.75 163 ASP A O 1
ATOM 1260 N N . LEU A 1 164 ? 8.976 -9.630 -18.082 1.00 92.38 164 LEU A N 1
ATOM 1261 C CA . LEU A 1 164 ? 8.693 -8.652 -19.139 1.00 92.38 164 LEU A CA 1
ATOM 1262 C C . LEU A 1 164 ? 9.420 -7.313 -18.933 1.00 92.38 164 LEU A C 1
ATOM 1264 O O . LEU A 1 164 ? 9.298 -6.406 -19.764 1.00 92.38 164 LEU A O 1
ATOM 1268 N N . LEU A 1 165 ? 10.171 -7.173 -17.839 1.00 91.56 165 LEU A N 1
ATOM 1269 C CA . LEU A 1 165 ? 10.953 -5.990 -17.509 1.00 91.56 165 LEU A CA 1
ATOM 1270 C C . LEU A 1 165 ? 12.450 -6.275 -17.642 1.00 91.56 165 LEU A C 1
ATOM 1272 O O . LEU A 1 165 ? 12.950 -7.324 -17.252 1.00 91.56 165 LEU A O 1
ATOM 1276 N N . TYR A 1 166 ? 13.195 -5.286 -18.131 1.00 90.12 166 TYR A N 1
ATOM 1277 C CA . TYR A 1 166 ? 14.650 -5.280 -18.024 1.00 90.12 166 TYR A CA 1
ATOM 1278 C C . TYR A 1 166 ? 15.173 -3.879 -17.722 1.00 90.12 166 TYR A C 1
ATOM 1280 O O . TYR A 1 166 ? 14.563 -2.861 -18.066 1.00 90.12 166 TYR A O 1
ATOM 1288 N N . ALA A 1 167 ? 16.351 -3.820 -17.107 1.00 86.69 167 ALA A N 1
ATOM 1289 C CA . ALA A 1 167 ? 17.061 -2.570 -16.895 1.00 86.69 167 ALA A CA 1
ATOM 1290 C C . ALA A 1 167 ? 17.574 -2.021 -18.233 1.00 86.69 167 ALA A C 1
ATOM 1292 O O . ALA A 1 167 ? 18.225 -2.730 -19.002 1.00 86.69 167 ALA A O 1
ATOM 1293 N N . ARG A 1 168 ? 17.286 -0.750 -18.534 1.00 85.25 168 ARG A N 1
ATOM 1294 C CA . ARG A 1 168 ? 17.733 -0.119 -19.783 1.00 85.25 168 ARG A CA 1
ATOM 1295 C C . ARG A 1 168 ? 19.262 -0.259 -19.917 1.00 85.25 168 ARG A C 1
ATOM 1297 O O . ARG A 1 168 ? 19.962 0.239 -19.044 1.00 85.25 168 ARG A O 1
ATOM 1304 N N . PRO A 1 169 ? 19.795 -0.804 -21.026 1.00 80.69 169 PRO A N 1
ATOM 1305 C CA . PRO A 1 169 ? 21.232 -1.078 -21.139 1.00 80.69 169 PRO A CA 1
ATOM 1306 C C . PRO A 1 169 ? 22.090 0.197 -21.155 1.00 80.69 169 PRO A C 1
ATOM 1308 O O . PRO A 1 169 ? 23.196 0.220 -20.630 1.00 80.69 169 PRO A O 1
ATOM 1311 N N . ASN A 1 170 ? 21.561 1.287 -21.721 1.00 83.81 170 ASN A N 1
ATOM 1312 C CA . ASN A 1 170 ? 22.299 2.534 -21.926 1.00 83.81 170 ASN A CA 1
ATOM 1313 C C . ASN A 1 170 ? 21.729 3.655 -21.049 1.00 83.81 170 ASN A C 1
ATOM 1315 O O . ASN A 1 170 ? 20.898 4.455 -21.503 1.00 83.81 170 ASN A O 1
ATOM 1319 N N . PHE A 1 171 ? 22.148 3.706 -19.783 1.00 82.56 171 PHE A N 1
ATOM 1320 C CA . PHE A 1 171 ? 21.781 4.790 -18.873 1.00 82.56 171 PHE A CA 1
ATOM 1321 C C . PHE A 1 171 ? 22.422 6.114 -19.307 1.00 82.56 171 PHE A C 1
ATOM 1323 O O . PHE A 1 171 ? 23.612 6.189 -19.595 1.00 82.56 171 PHE A O 1
ATOM 1330 N N . LYS A 1 172 ? 21.636 7.199 -19.317 1.00 84.12 172 LYS A N 1
ATOM 1331 C CA . LYS A 1 172 ? 22.147 8.543 -19.649 1.00 84.12 172 LYS A CA 1
ATOM 1332 C C . LYS A 1 172 ? 23.019 9.145 -18.539 1.00 84.12 172 LYS A C 1
ATOM 1334 O O . LYS A 1 172 ? 23.844 10.011 -18.806 1.00 84.12 172 LYS A O 1
ATOM 1339 N N . SER A 1 173 ? 22.794 8.740 -17.289 1.00 85.38 173 SER A N 1
ATOM 1340 C CA . SER A 1 173 ? 23.460 9.292 -16.106 1.00 85.38 173 SER A CA 1
ATOM 1341 C C . SER A 1 173 ? 24.533 8.336 -15.602 1.00 85.38 173 SER A C 1
ATOM 1343 O O . SER A 1 173 ? 24.236 7.171 -15.351 1.00 85.38 173 SER A O 1
ATOM 1345 N N . LYS A 1 174 ? 25.739 8.857 -15.336 1.00 86.69 174 LYS A N 1
ATOM 1346 C CA . LYS A 1 174 ? 26.831 8.093 -14.706 1.00 86.69 174 LYS A CA 1
ATOM 1347 C C . LYS A 1 174 ? 26.408 7.445 -13.382 1.00 86.69 174 LYS A C 1
ATOM 1349 O O . LYS A 1 174 ? 26.837 6.340 -13.091 1.00 86.69 174 LYS A O 1
ATOM 1354 N N . LYS A 1 175 ? 25.550 8.114 -12.597 1.00 85.44 175 LYS A N 1
ATOM 1355 C CA . LYS A 1 175 ? 25.047 7.580 -11.318 1.00 85.44 175 LYS A CA 1
ATOM 1356 C C . LYS A 1 175 ? 24.051 6.438 -11.514 1.00 85.44 175 LYS A C 1
ATOM 1358 O O . LYS A 1 175 ? 24.008 5.537 -10.693 1.00 85.44 175 LYS A O 1
ATOM 1363 N N . ALA A 1 176 ? 23.263 6.470 -12.588 1.00 82.06 176 ALA A N 1
ATOM 1364 C CA . ALA A 1 176 ? 22.285 5.420 -12.862 1.00 82.06 176 ALA A CA 1
ATOM 1365 C C . ALA A 1 176 ? 22.957 4.109 -13.302 1.00 82.06 176 ALA A C 1
ATOM 1367 O O . ALA A 1 176 ? 22.430 3.047 -13.005 1.00 82.06 176 ALA A O 1
ATOM 1368 N N . CYS A 1 177 ? 24.144 4.177 -13.919 1.00 82.50 177 CYS A N 1
ATOM 1369 C CA . CYS A 1 177 ? 24.952 2.990 -14.220 1.00 82.50 177 CYS A CA 1
ATOM 1370 C C . CYS A 1 177 ? 25.405 2.218 -12.969 1.00 82.50 177 CYS A C 1
ATOM 1372 O O . CYS A 1 177 ? 25.819 1.075 -13.100 1.00 82.50 177 CYS A O 1
ATOM 1374 N N . LEU A 1 178 ? 25.369 2.841 -11.785 1.00 87.00 178 LEU A N 1
ATOM 1375 C CA . LEU A 1 178 ? 25.765 2.218 -10.517 1.00 87.00 178 LEU A CA 1
ATOM 1376 C C . LEU A 1 178 ? 24.607 1.475 -9.831 1.00 87.00 178 LEU A C 1
ATOM 1378 O O . LEU A 1 178 ? 24.790 0.956 -8.736 1.00 87.00 178 LEU A O 1
ATOM 1382 N N . LEU A 1 179 ? 23.405 1.493 -10.412 1.00 86.69 179 LEU A N 1
ATOM 1383 C CA . LEU A 1 179 ? 22.227 0.869 -9.819 1.00 86.69 179 LEU A CA 1
ATOM 1384 C C . LEU A 1 179 ? 22.109 -0.590 -10.262 1.00 86.69 179 LEU A C 1
ATOM 1386 O O . LEU A 1 179 ? 22.097 -0.888 -11.457 1.00 86.69 179 LEU A O 1
ATOM 1390 N N . GLU A 1 180 ? 21.941 -1.479 -9.290 1.00 86.81 180 GLU A N 1
ATOM 1391 C CA . GLU A 1 180 ? 21.667 -2.896 -9.512 1.00 86.81 180 GLU A CA 1
ATOM 1392 C C . GLU A 1 180 ? 20.159 -3.152 -9.406 1.00 86.81 180 GLU A C 1
ATOM 1394 O O . GLU A 1 180 ? 19.546 -2.946 -8.359 1.00 86.81 180 GLU A O 1
ATOM 1399 N N . PHE A 1 181 ? 19.541 -3.581 -10.510 1.00 85.69 181 PHE A N 1
ATOM 1400 C CA . PHE A 1 181 ? 18.090 -3.814 -10.588 1.00 85.69 181 PHE A CA 1
ATOM 1401 C C . PHE A 1 181 ? 17.690 -5.277 -10.361 1.00 85.69 181 PHE A C 1
ATOM 1403 O O . PHE A 1 181 ? 16.500 -5.561 -10.235 1.00 85.69 181 PHE A O 1
ATOM 1410 N N . GLU A 1 182 ? 18.655 -6.198 -10.296 1.00 86.75 182 GLU A N 1
ATOM 1411 C CA . GLU A 1 182 ? 18.404 -7.635 -10.128 1.00 86.75 182 GLU A CA 1
ATOM 1412 C C . GLU A 1 182 ? 17.473 -7.958 -8.943 1.00 86.75 182 GLU A C 1
ATOM 1414 O O . GLU A 1 182 ? 16.532 -8.725 -9.151 1.00 86.75 182 GLU A O 1
ATOM 1419 N N . PRO A 1 183 ? 17.607 -7.336 -7.750 1.00 87.00 183 PRO A N 1
ATOM 1420 C CA . PRO A 1 183 ? 16.708 -7.631 -6.632 1.00 87.00 183 PRO A CA 1
ATOM 1421 C C . PRO A 1 183 ? 15.231 -7.318 -6.911 1.00 87.00 183 PRO A C 1
ATOM 1423 O O . PRO A 1 183 ? 14.357 -8.000 -6.387 1.00 87.00 183 PRO A O 1
ATOM 1426 N N . ILE A 1 184 ? 14.948 -6.303 -7.735 1.00 85.31 184 ILE A N 1
ATOM 1427 C CA . ILE A 1 184 ? 13.582 -5.859 -8.063 1.00 85.31 184 ILE A CA 1
ATOM 1428 C C . ILE A 1 184 ? 13.033 -6.620 -9.277 1.00 85.31 184 ILE A C 1
ATOM 1430 O O . ILE A 1 184 ? 11.835 -6.869 -9.368 1.00 85.31 184 ILE A O 1
ATOM 1434 N N . LEU A 1 185 ? 13.904 -7.002 -10.214 1.00 87.06 185 LEU A N 1
ATOM 1435 C CA . LEU A 1 185 ? 13.534 -7.690 -11.456 1.00 87.06 185 LEU A CA 1
ATOM 1436 C C . LEU A 1 185 ? 13.559 -9.219 -11.337 1.00 87.06 185 LEU A C 1
ATOM 1438 O O . LEU A 1 185 ? 13.370 -9.924 -12.326 1.00 87.06 185 LEU A O 1
ATOM 1442 N N . ARG A 1 186 ? 13.796 -9.756 -10.138 1.00 86.44 186 ARG A N 1
ATOM 1443 C CA . ARG A 1 186 ? 13.842 -11.198 -9.916 1.00 86.44 186 ARG A CA 1
ATOM 1444 C C . ARG A 1 186 ? 12.466 -11.816 -10.161 1.00 86.44 186 ARG A C 1
ATOM 1446 O O . ARG A 1 186 ? 11.494 -11.483 -9.487 1.00 86.44 186 ARG A O 1
ATOM 1453 N N . TYR A 1 187 ? 12.385 -12.750 -11.105 1.00 85.44 187 TYR A N 1
ATOM 1454 C CA . TYR A 1 187 ? 11.136 -13.444 -11.409 1.00 85.44 187 TYR A CA 1
ATOM 1455 C C . TYR A 1 187 ? 10.853 -14.542 -10.381 1.00 85.44 187 TYR A C 1
ATOM 1457 O O . TYR A 1 187 ? 11.546 -15.560 -10.300 1.00 85.44 187 TYR A O 1
ATOM 1465 N N . VAL A 1 188 ? 9.852 -14.288 -9.537 1.00 81.88 188 VAL A N 1
ATOM 1466 C CA . VAL A 1 188 ? 9.523 -15.117 -8.368 1.00 81.88 188 VAL A CA 1
ATOM 1467 C C . VAL A 1 188 ? 8.870 -16.439 -8.776 1.00 81.88 188 VAL A C 1
ATOM 1469 O O . VAL A 1 188 ? 9.112 -17.448 -8.119 1.00 81.88 188 VAL A O 1
ATOM 1472 N N . SER A 1 189 ? 8.153 -16.494 -9.903 1.00 81.06 189 SER A N 1
ATOM 1473 C CA . SER A 1 189 ? 7.490 -17.726 -10.361 1.00 81.06 189 SER A CA 1
ATOM 1474 C C . SER A 1 189 ? 8.462 -18.861 -10.692 1.00 81.06 189 SER A C 1
ATOM 1476 O O . SER A 1 189 ? 8.079 -20.021 -10.649 1.00 81.06 189 SER A O 1
ATOM 1478 N N . LEU A 1 190 ? 9.733 -18.560 -10.993 1.00 80.25 190 LEU A N 1
ATOM 1479 C CA . LEU A 1 190 ? 10.765 -19.595 -11.155 1.00 80.25 190 LEU A CA 1
ATOM 1480 C C . LEU A 1 190 ? 11.211 -20.204 -9.818 1.00 80.25 190 LEU A C 1
ATOM 1482 O O . LEU A 1 190 ? 11.737 -21.311 -9.801 1.00 80.25 190 LEU A O 1
ATOM 1486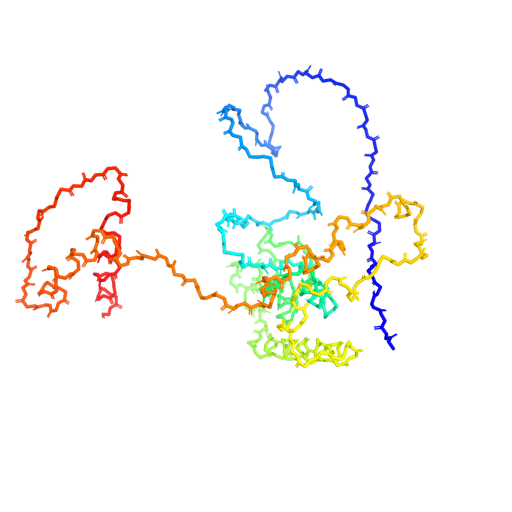 N N . GLN A 1 191 ? 11.035 -19.484 -8.708 1.00 80.88 191 GLN A N 1
ATOM 1487 C CA . GLN A 1 191 ? 11.372 -19.965 -7.363 1.00 80.88 191 GLN A CA 1
ATOM 1488 C C . GLN A 1 191 ? 10.207 -20.705 -6.707 1.00 80.88 191 GLN A C 1
ATOM 1490 O O . GLN A 1 191 ? 10.441 -21.620 -5.924 1.00 80.88 191 GLN A O 1
ATOM 1495 N N . TYR A 1 192 ? 8.974 -20.317 -7.036 1.00 83.75 192 TYR A N 1
ATOM 1496 C CA . TYR A 1 192 ? 7.751 -20.905 -6.495 1.00 83.75 192 TYR A CA 1
ATOM 1497 C C . TYR A 1 192 ? 6.799 -21.276 -7.644 1.00 83.75 192 TYR A C 1
ATOM 1499 O O . TYR A 1 192 ? 5.800 -20.588 -7.853 1.00 83.75 192 TYR A O 1
ATOM 1507 N N . PRO A 1 193 ? 7.106 -22.336 -8.415 1.00 81.81 193 PRO A N 1
ATOM 1508 C CA . PRO A 1 193 ? 6.313 -22.719 -9.587 1.00 81.81 193 PRO A CA 1
ATOM 1509 C C . PRO A 1 193 ? 4.877 -23.129 -9.236 1.00 81.81 193 PRO A C 1
ATOM 1511 O O . PRO A 1 193 ? 3.984 -23.000 -10.068 1.00 81.81 193 PRO A O 1
ATOM 1514 N N . ASP A 1 194 ? 4.652 -23.578 -7.999 1.00 83.50 194 ASP A N 1
ATOM 1515 C CA . ASP A 1 194 ? 3.345 -24.027 -7.509 1.00 83.50 194 ASP A CA 1
ATOM 1516 C C . ASP A 1 194 ? 2.458 -22.879 -6.988 1.00 83.50 194 ASP A C 1
ATOM 1518 O O . ASP A 1 194 ? 1.334 -23.115 -6.543 1.00 83.50 194 ASP A O 1
ATOM 1522 N N . VAL A 1 195 ? 2.946 -21.632 -7.017 1.00 82.19 195 VAL A N 1
ATOM 1523 C CA . VAL A 1 195 ? 2.212 -20.452 -6.540 1.00 82.19 195 VAL A CA 1
ATOM 1524 C C . VAL A 1 195 ? 1.707 -19.640 -7.728 1.00 82.19 195 VAL A C 1
ATOM 1526 O O . VAL A 1 195 ? 2.483 -19.141 -8.542 1.00 82.19 195 VAL A O 1
ATOM 1529 N N . ASP A 1 196 ? 0.389 -19.467 -7.807 1.00 81.81 196 ASP A N 1
ATOM 1530 C CA . ASP A 1 196 ? -0.230 -18.597 -8.803 1.00 81.81 196 ASP A CA 1
ATOM 1531 C C . ASP A 1 196 ? 0.010 -17.125 -8.444 1.00 81.81 196 ASP A C 1
ATOM 1533 O O . ASP A 1 196 ? -0.483 -16.628 -7.432 1.00 81.81 196 ASP A O 1
ATOM 1537 N N . ILE A 1 197 ? 0.783 -16.436 -9.283 1.00 78.69 197 ILE A N 1
ATOM 1538 C CA . ILE A 1 197 ? 1.141 -15.023 -9.105 1.00 78.69 197 ILE A CA 1
ATOM 1539 C C . ILE A 1 197 ? 0.052 -14.051 -9.575 1.00 78.69 197 ILE A C 1
ATOM 1541 O O . ILE A 1 197 ? 0.206 -12.840 -9.415 1.00 78.69 197 ILE A O 1
ATOM 1545 N N . ARG A 1 198 ? -1.032 -14.546 -10.187 1.00 78.62 198 ARG A N 1
ATOM 1546 C CA . ARG A 1 198 ? -2.102 -13.678 -10.683 1.00 78.62 198 ARG A CA 1
ATOM 1547 C C . ARG A 1 198 ? -2.792 -12.959 -9.529 1.00 78.62 198 ARG A C 1
ATOM 1549 O O . ARG A 1 198 ? -2.967 -13.494 -8.434 1.00 78.62 198 ARG A O 1
ATOM 1556 N N . ALA A 1 199 ? -3.255 -11.746 -9.813 1.00 75.25 199 ALA A N 1
ATOM 1557 C CA . ALA A 1 199 ? -4.042 -10.982 -8.856 1.00 75.25 199 ALA A CA 1
ATOM 1558 C C . ALA A 1 199 ? -5.311 -11.734 -8.421 1.00 75.25 199 ALA A C 1
ATOM 1560 O O . ALA A 1 199 ? -5.992 -12.357 -9.240 1.00 75.25 199 ALA A O 1
ATOM 1561 N N . SER A 1 200 ? -5.649 -11.602 -7.135 1.00 71.50 200 SER A N 1
ATOM 1562 C CA . SER A 1 200 ? -6.930 -12.017 -6.543 1.00 71.50 200 SER A CA 1
ATOM 1563 C C . SER A 1 200 ? -7.286 -13.510 -6.658 1.00 71.50 200 SER A C 1
ATOM 1565 O O . SER A 1 200 ? -8.466 -13.863 -6.618 1.00 71.50 200 SER A O 1
ATOM 1567 N N . VAL A 1 201 ? -6.296 -14.405 -6.761 1.00 78.38 201 VAL A N 1
ATOM 1568 C CA . VAL A 1 201 ? -6.530 -15.865 -6.806 1.00 78.38 201 VAL A CA 1
ATOM 1569 C C . VAL A 1 201 ? -7.157 -16.375 -5.502 1.00 78.38 201 VAL A C 1
ATOM 1571 O O . VAL A 1 201 ? -8.038 -17.234 -5.524 1.00 78.38 201 VAL A O 1
ATOM 1574 N N . ILE A 1 202 ? -6.745 -15.817 -4.361 1.00 79.94 202 ILE A N 1
ATOM 1575 C CA . ILE A 1 202 ? -7.249 -16.186 -3.035 1.00 79.94 202 ILE A CA 1
ATOM 1576 C C . ILE A 1 202 ? -8.105 -15.044 -2.494 1.00 79.94 202 ILE A C 1
ATOM 1578 O O . ILE A 1 202 ? -7.655 -13.904 -2.388 1.00 79.94 202 ILE A O 1
ATOM 1582 N N . ARG A 1 203 ? -9.350 -15.352 -2.115 1.00 79.75 203 ARG A N 1
ATOM 1583 C CA . ARG A 1 203 ? -10.214 -14.389 -1.426 1.00 79.75 203 ARG A CA 1
ATOM 1584 C C . ARG A 1 203 ? -9.791 -14.237 0.027 1.00 79.75 203 ARG A C 1
ATOM 1586 O O . ARG A 1 203 ? -9.498 -15.217 0.707 1.00 79.75 203 ARG A O 1
ATOM 1593 N N . GLN A 1 204 ? -9.843 -13.006 0.512 1.00 75.19 204 GLN A N 1
ATOM 1594 C CA . GLN A 1 204 ? -9.571 -12.705 1.906 1.00 75.19 204 GLN A CA 1
ATOM 1595 C C . GLN A 1 204 ? -10.662 -13.300 2.807 1.00 75.19 204 GLN A C 1
ATOM 1597 O O . GLN A 1 204 ? -11.845 -12.998 2.649 1.00 75.19 204 GLN A O 1
ATOM 1602 N N . ASN A 1 205 ? -10.257 -14.131 3.767 1.00 79.75 205 ASN A N 1
ATOM 1603 C CA . ASN A 1 205 ? -11.114 -14.592 4.852 1.00 79.75 205 ASN A CA 1
ATOM 1604 C C . ASN A 1 205 ? -10.522 -14.120 6.185 1.00 79.75 205 ASN A C 1
ATOM 1606 O O . ASN A 1 205 ? -9.409 -14.486 6.552 1.00 79.75 205 ASN A O 1
ATOM 1610 N N . PHE A 1 206 ? -11.277 -13.293 6.902 1.00 78.44 206 PHE A N 1
ATOM 1611 C CA . PHE A 1 206 ? -10.882 -12.725 8.191 1.00 78.44 206 PHE A CA 1
ATOM 1612 C C . PHE A 1 206 ? -11.268 -13.601 9.389 1.00 78.44 206 PHE A C 1
ATOM 1614 O O . PHE A 1 206 ? -11.050 -13.191 10.528 1.00 78.44 206 PHE A O 1
ATOM 1621 N N . ASP A 1 207 ? -11.899 -14.757 9.152 1.00 82.44 207 ASP A N 1
ATOM 1622 C CA . ASP A 1 207 ? -12.370 -15.674 10.193 1.00 82.44 207 ASP A CA 1
ATOM 1623 C C . ASP A 1 207 ? -13.237 -14.986 11.272 1.00 82.44 207 ASP A C 1
ATOM 1625 O O . ASP A 1 207 ? -13.301 -15.425 12.421 1.00 82.44 207 ASP A O 1
ATOM 1629 N N . LEU A 1 208 ? -13.955 -13.914 10.904 1.00 83.25 208 LEU A N 1
ATOM 1630 C CA . LEU A 1 208 ? -14.772 -13.119 11.836 1.00 83.25 208 LEU A CA 1
ATOM 1631 C C . LEU A 1 208 ? -15.854 -13.955 12.525 1.00 83.25 208 LEU A C 1
ATOM 1633 O O . LEU A 1 208 ? -16.233 -13.654 13.652 1.00 83.25 208 LEU A O 1
ATOM 1637 N N . LEU A 1 209 ? -16.296 -15.034 11.876 1.00 82.75 209 LEU A N 1
ATOM 1638 C CA . LEU A 1 209 ? -17.277 -15.980 12.407 1.00 82.75 209 LEU A CA 1
ATOM 1639 C C . LEU A 1 209 ? -16.787 -16.735 13.652 1.00 82.75 209 LEU A C 1
ATOM 1641 O O . LEU A 1 209 ? -17.607 -17.250 14.403 1.00 82.75 209 LEU A O 1
ATOM 1645 N N . LYS A 1 210 ? -15.469 -16.810 13.885 1.00 84.75 210 LYS A N 1
ATOM 1646 C CA . LYS A 1 210 ? -14.890 -17.476 15.065 1.00 84.75 210 LYS A CA 1
ATOM 1647 C C . LYS A 1 210 ? -14.889 -16.588 16.312 1.00 84.75 210 LYS A C 1
ATOM 1649 O O . LYS A 1 210 ? -14.588 -17.077 17.395 1.00 84.75 210 LYS A O 1
ATOM 1654 N N . ARG A 1 211 ? -15.175 -15.288 16.175 1.00 88.12 211 ARG A N 1
ATOM 1655 C CA . ARG A 1 211 ? -15.167 -14.340 17.297 1.00 88.12 211 ARG A CA 1
ATOM 1656 C C . ARG A 1 211 ? -16.374 -14.551 18.205 1.00 88.12 211 ARG A C 1
ATOM 1658 O O . ARG A 1 211 ? -17.482 -14.779 17.720 1.00 88.12 211 ARG A O 1
ATOM 1665 N N . LEU A 1 212 ? -16.168 -14.358 19.508 1.00 90.69 212 LEU A N 1
ATOM 1666 C CA . LEU A 1 212 ? -17.229 -14.405 20.515 1.00 90.69 212 LEU A CA 1
ATOM 1667 C C . LEU A 1 212 ? -18.396 -13.457 20.186 1.00 90.69 212 LEU A C 1
ATOM 1669 O O . LEU A 1 212 ? -19.550 -13.824 20.383 1.00 90.69 212 LEU A O 1
ATOM 1673 N N . ASP A 1 213 ? -18.110 -12.299 19.581 1.00 90.50 213 ASP A N 1
ATOM 1674 C CA . ASP A 1 213 ? -19.104 -11.340 19.075 1.00 90.50 213 ASP A CA 1
ATOM 1675 C C . ASP A 1 213 ? -20.225 -11.981 18.253 1.00 90.50 213 ASP A C 1
ATOM 1677 O O . ASP A 1 213 ? -21.374 -11.563 18.354 1.00 90.50 213 ASP A O 1
ATOM 1681 N N . TYR A 1 214 ? -19.928 -13.004 17.447 1.00 90.12 214 TYR A N 1
ATOM 1682 C CA . TYR A 1 214 ? -20.952 -13.632 16.615 1.00 90.12 214 TYR A CA 1
ATOM 1683 C C . TYR A 1 214 ? -21.970 -14.423 17.451 1.00 90.12 214 TYR A C 1
ATOM 1685 O O . TYR A 1 214 ? -23.149 -14.487 17.098 1.00 90.12 214 TYR A O 1
ATOM 1693 N N . ARG A 1 215 ? -21.542 -14.977 18.596 1.00 91.25 215 ARG A N 1
ATOM 1694 C CA . ARG A 1 215 ? -22.454 -15.566 19.587 1.00 91.25 215 ARG A CA 1
ATOM 1695 C C . ARG A 1 215 ? -23.332 -14.475 20.204 1.00 91.25 215 ARG A C 1
ATOM 1697 O O . ARG A 1 215 ? -24.543 -14.650 20.236 1.00 91.25 215 ARG A O 1
ATOM 1704 N N . VAL A 1 216 ? -22.745 -13.333 20.573 1.00 92.81 216 VAL A N 1
ATOM 1705 C CA . VAL A 1 216 ? -23.496 -12.178 21.099 1.00 92.81 216 VAL A CA 1
ATOM 1706 C C . VAL A 1 216 ? -24.571 -11.712 20.124 1.00 92.81 216 VAL A C 1
ATOM 1708 O O . VAL A 1 216 ? -25.697 -11.478 20.535 1.00 92.81 216 VAL A O 1
ATOM 1711 N N . LEU A 1 217 ? -24.264 -11.615 18.828 1.00 92.00 217 LEU A N 1
ATOM 1712 C CA . LEU A 1 217 ? -25.249 -11.219 17.814 1.00 92.00 217 LEU A CA 1
ATOM 1713 C C . LEU A 1 217 ? -26.414 -12.198 17.710 1.00 92.00 217 LEU A C 1
ATOM 1715 O O . LEU A 1 217 ? -27.553 -11.771 17.553 1.00 92.00 217 LEU A O 1
ATOM 1719 N N . LYS A 1 218 ? -26.124 -13.500 17.788 1.00 92.38 218 LYS A N 1
ATOM 1720 C CA . LYS A 1 218 ? -27.154 -14.537 17.752 1.00 92.38 218 LYS A CA 1
ATOM 1721 C C . LYS A 1 218 ? -28.073 -14.436 18.967 1.00 92.38 218 LYS A C 1
ATOM 1723 O O . LYS A 1 218 ? -29.287 -14.530 18.815 1.00 92.38 218 LYS A O 1
ATOM 1728 N N . ASP A 1 219 ? -27.500 -14.224 20.145 1.00 93.19 219 ASP A N 1
ATOM 1729 C CA . ASP A 1 219 ? -28.267 -14.113 21.386 1.00 93.19 219 ASP A CA 1
ATOM 1730 C C . ASP A 1 219 ? -29.042 -12.779 21.435 1.00 93.19 219 ASP A C 1
ATOM 1732 O O . ASP A 1 219 ? -30.192 -12.739 21.869 1.00 93.19 219 ASP A O 1
ATOM 1736 N N . ALA A 1 220 ? -28.467 -11.708 20.874 1.00 92.25 220 ALA A N 1
ATOM 1737 C CA . ALA A 1 220 ? -29.069 -10.382 20.750 1.00 92.25 220 ALA A CA 1
ATOM 1738 C C . ALA A 1 220 ? -30.067 -10.227 19.585 1.00 92.25 220 ALA A C 1
ATOM 1740 O O . ALA A 1 220 ? -30.612 -9.138 19.406 1.00 92.25 220 ALA A O 1
ATOM 1741 N N . ASP A 1 221 ? -30.366 -11.276 18.810 1.00 91.75 221 ASP A N 1
ATOM 1742 C CA . ASP A 1 221 ? -31.260 -11.198 17.640 1.00 91.75 221 ASP A CA 1
ATOM 1743 C C . ASP A 1 221 ? -32.656 -10.655 17.995 1.00 91.75 221 ASP A C 1
ATOM 1745 O O . ASP A 1 221 ? -33.235 -9.854 17.261 1.00 91.75 221 ASP A O 1
ATOM 1749 N N . SER A 1 222 ? -33.181 -11.008 19.173 1.00 90.69 222 SER A N 1
ATOM 1750 C CA . SER A 1 222 ? -34.479 -10.496 19.646 1.00 90.69 222 SER A CA 1
ATOM 1751 C C . SER A 1 222 ? -34.454 -8.992 19.936 1.00 90.69 222 SER A C 1
ATOM 1753 O O . SER A 1 222 ? -35.442 -8.305 19.675 1.00 90.69 222 SER A O 1
ATOM 1755 N N . LEU A 1 223 ? -33.329 -8.477 20.442 1.00 90.50 223 LEU A N 1
ATOM 1756 C CA . LEU A 1 223 ? -33.127 -7.046 20.686 1.00 90.50 223 LEU A CA 1
ATOM 1757 C C . LEU A 1 223 ? -32.957 -6.303 19.352 1.00 90.50 223 LEU A C 1
ATOM 1759 O O . LEU A 1 223 ? -33.599 -5.287 19.112 1.00 90.50 223 LEU A O 1
ATOM 1763 N N . LEU A 1 224 ? -32.143 -6.851 18.444 1.00 89.81 224 LEU A N 1
ATOM 1764 C CA . LEU A 1 224 ? -31.877 -6.263 17.127 1.00 89.81 224 LEU A CA 1
ATOM 1765 C C . LEU A 1 224 ? -33.099 -6.290 16.193 1.00 89.81 224 LEU A C 1
ATOM 1767 O O . LEU A 1 224 ? -33.204 -5.446 15.309 1.00 89.81 224 LEU A O 1
ATOM 1771 N N . SER A 1 225 ? -34.022 -7.236 16.385 1.00 89.25 225 SER A N 1
ATOM 1772 C CA . SER A 1 225 ? -35.305 -7.313 15.668 1.00 89.25 225 SER A CA 1
ATOM 1773 C C . SER A 1 225 ? -36.446 -6.543 16.349 1.00 89.25 225 SER A C 1
ATOM 1775 O O . SER A 1 225 ? -37.595 -6.687 15.930 1.00 89.25 225 SER A O 1
ATOM 1777 N N . ALA A 1 226 ? -36.145 -5.737 17.378 1.00 87.25 226 ALA A N 1
ATOM 1778 C CA . ALA A 1 226 ? -37.104 -4.930 18.142 1.00 87.25 226 ALA A CA 1
ATOM 1779 C C . ALA A 1 226 ? -38.276 -5.733 18.747 1.00 87.25 226 ALA A C 1
ATOM 1781 O O . ALA A 1 226 ? -39.378 -5.218 18.923 1.00 87.25 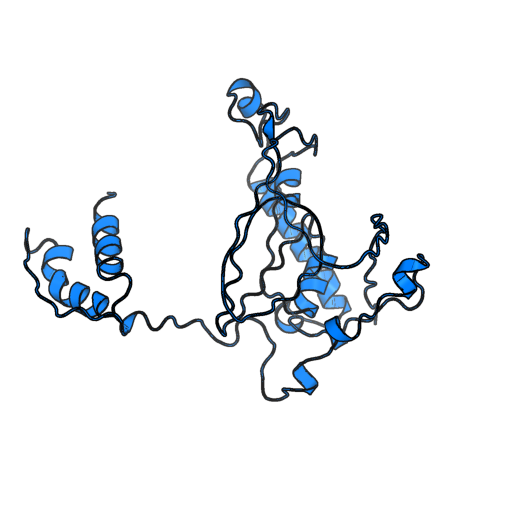226 ALA A O 1
ATOM 1782 N N . LYS A 1 227 ? -38.053 -7.015 19.067 1.00 89.62 227 LYS A N 1
ATOM 1783 C CA . LYS A 1 227 ? -39.031 -7.850 19.788 1.00 89.62 227 LYS A CA 1
ATOM 1784 C C . LYS A 1 227 ? -38.969 -7.637 21.298 1.00 89.62 227 LYS A C 1
ATOM 1786 O O . LYS A 1 227 ? -39.934 -7.938 21.994 1.00 89.62 227 LYS A O 1
ATOM 1791 N N . VAL A 1 228 ? -37.822 -7.173 21.791 1.00 91.19 228 VAL A N 1
ATOM 1792 C CA . VAL A 1 228 ? -37.587 -6.803 23.189 1.00 91.19 228 VAL A CA 1
ATOM 1793 C C . VAL A 1 228 ? -36.876 -5.455 23.239 1.00 91.19 228 VAL A C 1
ATOM 1795 O O . VAL A 1 228 ? -36.026 -5.183 22.396 1.00 91.19 228 VAL A O 1
ATOM 1798 N N . ASP A 1 229 ? -37.197 -4.643 24.246 1.00 88.50 229 ASP A N 1
ATOM 1799 C CA . ASP A 1 229 ? -36.608 -3.305 24.421 1.00 88.50 229 ASP A CA 1
ATOM 1800 C C . ASP A 1 229 ? -35.272 -3.335 25.177 1.00 88.50 229 ASP A C 1
ATOM 1802 O O . ASP A 1 229 ? -34.476 -2.401 25.114 1.00 88.50 229 ASP A O 1
ATOM 1806 N N . SER A 1 230 ? -35.023 -4.404 25.935 1.00 91.06 230 SER A N 1
ATOM 1807 C CA . SER A 1 230 ? -33.815 -4.562 26.741 1.00 91.06 230 SER A CA 1
ATOM 1808 C C . SER A 1 230 ? -33.434 -6.031 26.869 1.00 91.06 230 SER A C 1
ATOM 1810 O O . SER A 1 230 ? -34.276 -6.925 26.776 1.00 91.06 230 SER A O 1
ATOM 1812 N N . MET A 1 231 ? -32.140 -6.279 27.055 1.00 91.31 231 MET A N 1
ATOM 1813 C CA . MET A 1 231 ? -31.579 -7.615 27.201 1.00 91.31 231 MET A CA 1
ATOM 1814 C C . MET A 1 231 ? -30.339 -7.551 28.092 1.00 91.31 231 MET A C 1
ATOM 1816 O O . MET A 1 231 ? -29.556 -6.608 27.998 1.00 91.31 231 MET A O 1
ATOM 1820 N N . HIS A 1 232 ? -30.157 -8.567 28.933 1.00 93.94 232 HIS A N 1
ATOM 1821 C CA . HIS A 1 232 ? -28.942 -8.776 29.714 1.00 93.94 232 HIS A CA 1
ATOM 1822 C C . HIS A 1 232 ? -28.269 -10.064 29.239 1.00 93.94 232 HIS A C 1
ATOM 1824 O O . HIS A 1 232 ? -28.921 -11.104 29.170 1.00 93.94 232 HIS A O 1
ATOM 1830 N N . LEU A 1 233 ? -26.984 -9.987 28.896 1.00 93.00 233 LEU A N 1
ATOM 1831 C CA . LEU A 1 233 ? -26.182 -11.119 28.437 1.00 93.00 233 LEU A CA 1
ATOM 1832 C C . LEU A 1 233 ? -24.892 -11.184 29.254 1.00 93.00 233 LEU A C 1
ATOM 1834 O O . LEU A 1 233 ? -24.279 -10.153 29.528 1.00 93.00 233 LEU A O 1
ATOM 1838 N N . GLU A 1 234 ? -24.467 -12.394 29.599 1.00 94.69 234 GLU A N 1
ATOM 1839 C CA . GLU A 1 234 ? -23.240 -12.651 30.351 1.00 94.69 234 GLU A CA 1
ATOM 1840 C C . GLU A 1 234 ? -22.330 -13.579 29.544 1.00 94.69 234 GLU A C 1
ATOM 1842 O O . GLU A 1 234 ? -22.768 -14.613 29.039 1.00 94.69 234 GLU A O 1
ATOM 1847 N N . TYR A 1 235 ? -21.054 -13.210 29.424 1.00 93.75 235 TYR A N 1
ATOM 1848 C CA . TYR A 1 235 ? -20.038 -14.001 28.734 1.00 93.75 235 TYR A CA 1
ATOM 1849 C C . TYR A 1 235 ? -18.725 -13.974 29.514 1.00 93.75 235 TYR A C 1
ATOM 1851 O O . TYR A 1 235 ? -18.366 -12.960 30.111 1.00 93.75 235 TYR A O 1
ATOM 1859 N N . GLU A 1 236 ? -17.981 -15.075 29.454 1.00 93.56 236 GLU A N 1
ATOM 1860 C CA . GLU A 1 236 ? -16.592 -15.123 29.901 1.00 93.56 236 GLU A CA 1
ATOM 1861 C C . GLU A 1 236 ? -15.690 -14.574 28.788 1.00 93.56 236 GLU A C 1
ATOM 1863 O O . GLU A 1 236 ? -15.742 -15.041 27.650 1.00 93.56 236 GLU A O 1
ATOM 1868 N N . ILE A 1 237 ? -14.893 -13.555 29.111 1.00 93.75 237 ILE A N 1
ATOM 1869 C CA . ILE A 1 237 ? -14.005 -12.872 28.165 1.00 93.75 237 ILE A CA 1
ATOM 1870 C C . ILE A 1 237 ? -12.562 -13.203 28.531 1.00 93.75 237 ILE A C 1
ATOM 1872 O O . ILE A 1 237 ? -12.146 -13.031 29.677 1.00 93.75 237 ILE A O 1
ATOM 1876 N N . THR A 1 238 ? -11.779 -13.623 27.541 1.00 93.56 238 THR A N 1
ATOM 1877 C CA . THR A 1 238 ? -10.344 -13.882 27.694 1.00 93.56 238 THR A CA 1
ATOM 1878 C C . THR A 1 238 ? -9.506 -12.796 27.016 1.00 93.56 238 THR A C 1
ATOM 1880 O O . THR A 1 238 ? -10.003 -11.972 26.250 1.00 93.56 238 THR A O 1
ATOM 1883 N N . ASN A 1 239 ? -8.186 -12.812 27.220 1.00 93.50 239 ASN A N 1
ATOM 1884 C CA . ASN A 1 239 ? -7.262 -11.910 26.520 1.00 93.50 239 ASN A CA 1
ATOM 1885 C C . ASN A 1 239 ? -7.214 -12.128 24.990 1.00 93.50 239 ASN A C 1
ATOM 1887 O O . ASN A 1 239 ? -6.643 -11.301 24.273 1.00 93.50 239 ASN A O 1
ATOM 1891 N N . THR A 1 240 ? -7.788 -13.223 24.477 1.00 90.75 240 THR A N 1
ATOM 1892 C CA . THR A 1 240 ? -7.860 -13.503 23.035 1.00 90.75 240 THR A CA 1
ATOM 1893 C C . THR A 1 240 ? -9.051 -12.819 22.351 1.00 90.75 240 THR A C 1
ATOM 1895 O O . THR A 1 240 ? -8.971 -12.495 21.159 1.00 90.75 240 THR A O 1
ATOM 1898 N N . ASP A 1 241 ? -10.103 -12.500 23.112 1.00 89.81 241 ASP A N 1
ATOM 1899 C CA . ASP A 1 241 ? -11.354 -11.889 22.655 1.00 89.81 241 ASP A CA 1
ATOM 1900 C C . ASP A 1 241 ? -11.198 -10.374 22.460 1.00 89.81 241 ASP A C 1
ATOM 1902 O O . ASP A 1 241 ? -11.625 -9.537 23.257 1.00 89.81 241 ASP A O 1
ATOM 1906 N N . ARG A 1 242 ? -10.522 -9.996 21.375 1.00 88.50 242 ARG A N 1
ATOM 1907 C CA . ARG A 1 242 ? -10.232 -8.591 21.057 1.00 88.50 242 ARG A CA 1
ATOM 1908 C C . ARG A 1 242 ? -11.356 -7.938 20.260 1.00 88.50 242 ARG A C 1
ATOM 1910 O O . ARG A 1 242 ? -11.910 -8.548 19.347 1.00 88.50 242 ARG A O 1
ATOM 1917 N N . ALA A 1 243 ? -11.578 -6.651 20.540 1.00 89.62 243 ALA A N 1
ATOM 1918 C CA . ALA A 1 243 ? -12.657 -5.842 19.966 1.00 89.62 243 ALA A CA 1
ATOM 1919 C C . ALA A 1 243 ? -14.060 -6.402 20.268 1.00 89.62 243 ALA A C 1
ATOM 1921 O O . ALA A 1 243 ? -14.962 -6.268 19.442 1.00 89.62 243 ALA A O 1
ATOM 1922 N N . PHE A 1 244 ? -14.228 -7.020 21.445 1.00 92.00 244 PHE A N 1
ATOM 1923 C CA . PHE A 1 244 ? -15.520 -7.523 21.899 1.00 92.00 244 PHE A CA 1
ATOM 1924 C C . PHE A 1 244 ? -16.578 -6.410 21.913 1.00 92.00 244 PHE A C 1
ATOM 1926 O O . PHE A 1 244 ? -16.316 -5.298 22.373 1.00 92.00 244 PHE A O 1
ATOM 1933 N N . GLY A 1 245 ? -17.760 -6.702 21.378 1.00 91.94 245 GLY A N 1
ATOM 1934 C CA . GLY A 1 245 ? -18.875 -5.763 21.254 1.00 91.94 245 GLY A CA 1
ATOM 1935 C C . GLY A 1 245 ? -18.797 -4.826 20.043 1.00 91.94 245 GLY A C 1
ATOM 1936 O O . GLY A 1 245 ? -19.796 -4.182 19.722 1.00 91.94 245 GLY A O 1
ATOM 1937 N N . ALA A 1 246 ? -17.675 -4.766 19.315 1.00 93.06 246 ALA A N 1
ATOM 1938 C CA . ALA A 1 246 ? -17.556 -3.919 18.125 1.00 93.06 246 ALA A CA 1
ATOM 1939 C C . ALA A 1 246 ? -18.538 -4.341 17.021 1.00 93.06 246 ALA A C 1
ATOM 1941 O O . ALA A 1 246 ? -19.139 -3.490 16.363 1.00 93.06 246 ALA A O 1
ATOM 1942 N N . THR A 1 247 ? -18.752 -5.649 16.844 1.00 91.50 247 THR A N 1
ATOM 1943 C CA . THR A 1 247 ? -19.702 -6.148 15.839 1.00 91.50 247 THR A CA 1
ATOM 1944 C C . THR A 1 247 ? -21.140 -5.851 16.259 1.00 91.50 247 THR A C 1
ATOM 1946 O O . THR A 1 247 ? -21.939 -5.402 15.442 1.00 91.50 247 THR A O 1
ATOM 1949 N N . LEU A 1 248 ? -21.465 -6.005 17.547 1.00 91.56 248 LEU A N 1
ATOM 1950 C CA . LEU A 1 248 ? -22.772 -5.616 18.085 1.00 91.56 248 LEU A CA 1
ATOM 1951 C C . LEU A 1 248 ? -23.027 -4.112 17.904 1.00 91.56 248 LEU A C 1
ATOM 1953 O O . LEU A 1 248 ? -24.091 -3.726 17.428 1.00 91.56 248 LEU A O 1
ATOM 1957 N N . SER A 1 249 ? -22.035 -3.268 18.202 1.00 92.62 249 SER A N 1
ATOM 1958 C CA . SER A 1 249 ? -22.117 -1.819 17.996 1.00 92.62 249 SER A CA 1
ATOM 1959 C C . SER A 1 249 ? -22.376 -1.456 16.530 1.00 92.62 249 SER A C 1
ATOM 1961 O O . SER A 1 249 ? -23.206 -0.585 16.270 1.00 92.62 249 SER A O 1
ATOM 1963 N N . TYR A 1 250 ? -21.752 -2.154 15.570 1.00 92.44 250 TYR A N 1
ATOM 1964 C CA . TYR A 1 250 ? -22.066 -2.008 14.143 1.00 92.44 250 TYR A CA 1
ATOM 1965 C C . TYR A 1 250 ? -23.541 -2.315 13.849 1.00 92.44 250 TYR A C 1
ATOM 1967 O O . TYR A 1 250 ? -24.205 -1.520 13.183 1.00 92.44 250 TYR A O 1
ATOM 1975 N N . HIS A 1 251 ? -24.073 -3.426 14.369 1.00 90.50 251 HIS A N 1
ATOM 1976 C CA . HIS A 1 251 ? -25.472 -3.801 14.154 1.00 90.50 251 HIS A CA 1
ATOM 1977 C C . HIS A 1 251 ? -26.453 -2.807 14.782 1.00 90.50 251 HIS A C 1
ATOM 1979 O O . HIS A 1 251 ? -27.422 -2.446 14.127 1.00 90.50 251 HIS A O 1
ATOM 1985 N N . ILE A 1 252 ? -26.185 -2.307 15.990 1.00 90.50 252 ILE A N 1
ATOM 1986 C CA . ILE A 1 252 ? -27.015 -1.272 16.629 1.00 90.50 252 ILE A CA 1
ATOM 1987 C C . ILE A 1 252 ? -26.954 0.033 15.826 1.00 90.50 252 ILE A C 1
ATOM 1989 O O . ILE A 1 252 ? -27.984 0.605 15.477 1.00 90.50 252 ILE A O 1
ATOM 1993 N N . SER A 1 253 ? -25.747 0.482 15.473 1.00 91.81 253 SER A N 1
ATOM 1994 C CA . SER A 1 253 ? -25.544 1.731 14.726 1.00 91.81 253 SER A CA 1
ATOM 1995 C C . SER A 1 253 ? -26.204 1.681 13.350 1.00 91.81 253 SER A C 1
ATOM 1997 O O . SER A 1 253 ? -26.726 2.686 12.884 1.00 91.81 253 SER A O 1
ATOM 1999 N N . LYS A 1 254 ? -26.246 0.507 12.709 1.00 88.50 254 LYS A N 1
ATOM 2000 C CA . LYS A 1 254 ? -26.935 0.312 11.428 1.00 88.50 254 LYS A CA 1
ATOM 2001 C C . LYS A 1 254 ? -28.429 0.659 11.496 1.00 88.50 254 LYS A C 1
ATOM 2003 O O . LYS A 1 254 ? -28.978 1.083 10.484 1.00 88.50 254 LYS A O 1
ATOM 2008 N N . TYR A 1 255 ? -29.067 0.502 12.656 1.00 80.56 255 TYR A N 1
ATOM 2009 C CA . TYR A 1 255 ? -30.474 0.855 12.864 1.00 80.56 255 TYR A CA 1
ATOM 2010 C C . TYR A 1 255 ? -30.672 2.257 13.452 1.00 80.56 255 TYR A C 1
ATOM 2012 O O . TYR A 1 255 ? -31.735 2.832 13.273 1.00 80.56 255 TYR A O 1
ATOM 2020 N N . ALA A 1 256 ? -29.662 2.830 14.111 1.00 68.81 256 ALA A N 1
ATOM 2021 C CA . ALA A 1 256 ? -29.769 4.136 14.767 1.00 68.81 256 ALA A CA 1
ATOM 2022 C C . ALA A 1 256 ? -29.730 5.350 13.810 1.00 68.81 256 ALA A C 1
ATOM 2024 O O . ALA A 1 256 ? -29.932 6.474 14.260 1.00 68.81 256 ALA A O 1
ATOM 2025 N N . PHE A 1 257 ? -29.435 5.150 12.520 1.00 56.59 257 PHE A N 1
ATOM 2026 C CA . PHE A 1 257 ? -29.229 6.229 11.539 1.00 56.59 257 PHE A CA 1
ATOM 2027 C C . PHE A 1 257 ? -30.319 6.338 10.451 1.00 56.59 257 PHE A C 1
ATOM 2029 O O . PHE A 1 257 ? -30.068 6.919 9.394 1.00 56.59 257 PHE A O 1
ATOM 2036 N N . PHE A 1 258 ? -31.528 5.836 10.720 1.00 46.94 258 PHE A N 1
ATOM 2037 C CA . PHE A 1 258 ? -32.748 6.152 9.962 1.00 46.94 258 PHE A CA 1
ATOM 2038 C C . PHE A 1 258 ? -33.803 6.742 10.896 1.00 46.94 258 PHE A C 1
ATOM 2040 O O . PHE A 1 258 ? -34.563 7.614 10.419 1.00 46.94 258 PHE A O 1
#

Secondary structure (DSSP, 8-state):
----------------------------SS--------------------S--------SS---EEE-TTPPHHHHHHHHHTT--EEE-SHHHHHHTT------GGGT--TTSSS---HHHHTT--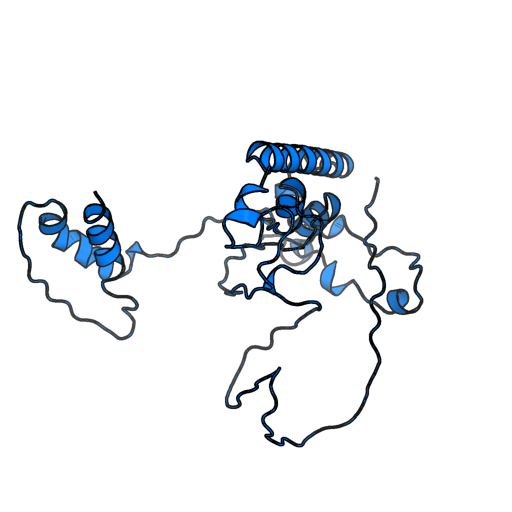--HHHHHHHHHHHHHHHHHHHHHHT-SSHHHHTT-GGG----SS-SSTTGGG---HHHH--GGGT-TTS--STTSS-----GGGSHHHHHHHHTHHHHTTS-S---------TT-TTTTHHHHHHHHHHHT-

pLDDT: mean 73.17, std 26.92, range [23.7, 97.56]

InterPro domains:
  IPR002932 Glutamate synthase domain [PF01645] (74-152)
  IPR013785 Aldolase-type TIM barrel [G3DSA:3.20.20.70] (70-205)
  IPR051394 Glutamate Synthase [PTHR43100] (74-254)

Foldseek 3Di:
DDFDADADDDDDDDDDDDDDDDDDDDDDPDDDDDDDDDDDDDDDDDDDDDDDDDDDDPDVDDQAEDEDVPDALVNLLVSQQLAHPHYDYDHVLVVLQPQPPPPCLVVLPRCQLDSHPPPVSVVNRPGDPVSSVVVVVVSVVSNCVVCVVVVHPDSQVSHNNLVSHDHDPDHPDPVSVVDDCCVSSPRCCVVVVVDDSGPPPDDDDPPVCPAPQVVVCVVCVCVLVVVDVDDDDDDDDDPVRPPRCVVVVVSVVVPVPD

Organism: Trichuris trichiura (NCBI:txid36087)